Protein AF-A0A522AJR9-F1 (afdb_monomer_lite)

Structure (mmCIF, N/CA/C/O backbone):
data_AF-A0A522AJR9-F1
#
_entry.id   AF-A0A522AJR9-F1
#
loop_
_atom_site.group_PDB
_atom_site.id
_atom_site.type_symbol
_atom_site.label_atom_id
_atom_site.label_alt_id
_atom_site.label_comp_id
_atom_site.label_asym_id
_atom_site.label_entity_id
_atom_site.label_seq_id
_atom_site.pdbx_PDB_ins_code
_atom_site.Cartn_x
_atom_site.Cartn_y
_atom_site.Cartn_z
_atom_site.occupancy
_atom_site.B_iso_or_equiv
_atom_site.auth_seq_id
_atom_site.auth_comp_id
_atom_site.auth_asym_id
_atom_site.auth_atom_id
_atom_site.pdbx_PDB_model_num
ATOM 1 N N . MET A 1 1 ? -4.157 8.529 -20.901 1.00 57.09 1 MET A N 1
ATOM 2 C CA . MET A 1 1 ? -3.452 9.003 -19.689 1.00 57.09 1 MET A CA 1
ATOM 3 C C . MET A 1 1 ? -2.500 7.885 -19.326 1.00 57.09 1 MET A C 1
ATOM 5 O O . MET A 1 1 ? -2.916 6.748 -19.503 1.00 57.09 1 MET A O 1
ATOM 9 N N . ALA A 1 2 ? -1.256 8.167 -18.940 1.00 62.56 2 ALA A N 1
ATOM 10 C CA . ALA A 1 2 ? -0.325 7.096 -18.590 1.00 62.56 2 ALA A CA 1
ATOM 11 C C . ALA A 1 2 ? -0.863 6.246 -17.438 1.00 62.56 2 ALA A C 1
ATOM 13 O O . ALA A 1 2 ? -1.418 6.789 -16.484 1.00 62.56 2 ALA A O 1
ATOM 14 N N . ALA A 1 3 ? -0.666 4.937 -17.543 1.00 79.88 3 ALA A N 1
ATOM 15 C CA . ALA A 1 3 ? -0.941 3.980 -16.477 1.00 79.88 3 ALA A CA 1
ATOM 16 C C . ALA A 1 3 ? 0.141 4.008 -15.389 1.00 79.88 3 ALA A C 1
ATOM 18 O O . ALA A 1 3 ? -0.113 3.762 -14.213 1.00 79.88 3 ALA A O 1
ATOM 19 N N . ALA A 1 4 ? 1.367 4.344 -15.779 1.00 84.56 4 ALA A N 1
ATOM 20 C CA . ALA A 1 4 ? 2.508 4.411 -14.888 1.00 84.56 4 ALA A CA 1
ATOM 21 C C . ALA A 1 4 ? 3.241 5.731 -15.084 1.00 84.56 4 ALA A C 1
ATOM 23 O O . ALA A 1 4 ? 3.618 6.073 -16.207 1.00 84.56 4 ALA A O 1
ATOM 24 N N . LYS A 1 5 ? 3.472 6.472 -13.998 1.00 88.56 5 LYS A N 1
ATOM 25 C CA . LYS A 1 5 ? 4.118 7.781 -14.085 1.00 88.56 5 LYS A CA 1
ATOM 26 C C . LYS A 1 5 ? 5.167 8.002 -13.002 1.00 88.56 5 LYS A C 1
ATOM 28 O O . LYS A 1 5 ? 4.868 7.975 -11.812 1.00 88.56 5 LYS A O 1
ATOM 33 N N . ILE A 1 6 ? 6.393 8.316 -13.412 1.00 84.44 6 ILE A N 1
ATOM 34 C CA . ILE A 1 6 ? 7.480 8.723 -12.517 1.00 84.44 6 ILE A CA 1
ATOM 35 C C . ILE A 1 6 ? 7.775 10.205 -12.739 1.00 84.44 6 ILE A C 1
ATOM 37 O O . ILE A 1 6 ? 8.238 10.606 -13.806 1.00 84.44 6 ILE A O 1
ATOM 41 N N . ASN A 1 7 ? 7.525 11.024 -11.719 1.00 84.56 7 ASN A N 1
ATOM 42 C CA . ASN A 1 7 ? 7.684 12.473 -11.777 1.00 84.56 7 ASN A CA 1
ATOM 43 C C . ASN A 1 7 ? 8.710 12.944 -10.754 1.00 84.56 7 ASN A C 1
ATOM 45 O O . ASN A 1 7 ? 8.404 13.092 -9.570 1.00 84.56 7 ASN A O 1
ATOM 49 N N . GLY A 1 8 ? 9.917 13.254 -11.215 1.00 71.94 8 GLY A N 1
ATOM 50 C CA . GLY A 1 8 ? 10.871 13.989 -10.398 1.00 71.94 8 GLY A CA 1
ATOM 51 C C . GLY A 1 8 ? 10.469 15.459 -10.343 1.00 71.94 8 GLY A C 1
ATOM 52 O O . GLY A 1 8 ? 10.384 16.135 -11.370 1.00 71.94 8 GLY A O 1
ATOM 53 N N . GLY A 1 9 ? 10.241 15.984 -9.137 1.00 63.88 9 GLY A N 1
ATOM 54 C CA . GLY A 1 9 ? 10.166 17.431 -8.936 1.00 63.88 9 GLY A CA 1
ATOM 55 C C . GLY A 1 9 ? 11.493 18.114 -9.303 1.00 63.88 9 GLY A C 1
ATOM 56 O O . GLY A 1 9 ? 12.502 17.452 -9.552 1.00 63.88 9 GLY A O 1
ATOM 57 N N . GLY A 1 10 ? 11.535 19.452 -9.267 1.00 59.09 10 GLY A N 1
ATOM 58 C CA . GLY A 1 10 ? 12.739 20.239 -9.599 1.00 59.09 10 GLY A CA 1
ATOM 59 C C . GLY A 1 10 ? 14.017 19.869 -8.819 1.00 59.09 10 GLY A C 1
ATOM 60 O O . GLY A 1 10 ? 15.107 20.251 -9.233 1.00 59.09 10 GLY A O 1
ATOM 61 N N . GLY A 1 11 ? 13.896 19.094 -7.733 1.00 60.09 11 GLY A N 1
ATOM 62 C CA . GLY A 1 11 ? 15.002 18.569 -6.924 1.00 60.09 11 GLY A CA 1
ATOM 63 C C . GLY A 1 11 ? 15.596 17.215 -7.348 1.00 60.09 11 GLY A C 1
ATOM 64 O O . GLY A 1 11 ? 16.559 16.796 -6.723 1.00 60.09 11 GLY A O 1
ATOM 65 N N . GLY A 1 12 ? 15.078 16.542 -8.386 1.00 69.00 12 GLY A N 1
ATOM 66 C CA . GLY A 1 12 ? 15.652 15.277 -8.881 1.00 69.00 12 GLY A CA 1
ATOM 67 C C . GLY A 1 12 ? 15.118 13.994 -8.234 1.00 69.00 12 GLY A C 1
ATOM 68 O O . GLY A 1 12 ? 15.883 13.078 -7.934 1.00 69.00 12 GLY A O 1
ATOM 69 N N . GLY A 1 13 ? 13.798 13.924 -8.028 1.00 78.44 13 GLY A N 1
ATOM 70 C CA . GLY A 1 13 ? 13.130 12.719 -7.522 1.00 78.44 13 GLY A CA 1
ATOM 71 C C . GLY A 1 13 ? 13.190 11.527 -8.484 1.00 78.44 13 GLY A C 1
ATOM 72 O O . GLY A 1 13 ? 13.652 11.654 -9.613 1.00 78.44 13 GLY A O 1
ATOM 73 N N . GLY A 1 14 ? 12.737 10.347 -8.065 1.00 84.75 14 GLY A N 1
ATOM 74 C CA . GLY A 1 14 ? 12.787 9.175 -8.941 1.00 84.75 14 GLY A CA 1
ATOM 75 C C . GLY A 1 14 ? 12.616 7.838 -8.238 1.00 84.75 14 GLY A C 1
ATOM 76 O O . GLY A 1 14 ? 12.246 7.798 -7.068 1.00 84.75 14 GLY A O 1
ATOM 77 N N . ILE A 1 15 ? 12.929 6.752 -8.941 1.00 86.69 15 ILE A N 1
ATOM 78 C CA . ILE A 1 15 ? 12.944 5.392 -8.399 1.00 86.69 15 ILE A CA 1
ATOM 79 C C . ILE A 1 15 ? 14.260 4.684 -8.668 1.00 86.69 15 ILE A C 1
ATOM 81 O O . ILE A 1 15 ? 14.873 4.845 -9.725 1.00 86.69 15 ILE A O 1
ATOM 85 N N . ARG A 1 16 ? 14.645 3.834 -7.719 1.00 87.00 16 ARG A N 1
ATOM 86 C CA . ARG A 1 16 ? 15.677 2.821 -7.916 1.00 87.00 16 ARG A CA 1
ATOM 87 C C . ARG A 1 16 ? 15.183 1.475 -7.403 1.00 87.00 16 ARG A C 1
ATOM 89 O O . ARG A 1 16 ? 14.941 1.341 -6.205 1.00 87.00 16 ARG A O 1
ATOM 96 N N . ILE A 1 17 ? 15.083 0.486 -8.286 1.00 86.88 17 ILE A N 1
ATOM 97 C CA . ILE A 1 17 ? 14.730 -0.899 -7.955 1.00 86.88 17 ILE A CA 1
ATOM 98 C C . ILE A 1 17 ? 15.996 -1.752 -8.011 1.00 86.88 17 ILE A C 1
ATOM 100 O O . ILE A 1 17 ? 16.715 -1.751 -9.004 1.00 86.88 17 ILE A O 1
ATOM 104 N N . PHE A 1 18 ? 16.282 -2.491 -6.944 1.00 83.94 18 PHE A N 1
ATOM 105 C CA . PHE A 1 18 ? 17.507 -3.287 -6.825 1.00 83.94 18 PHE A CA 1
ATOM 106 C C . PHE A 1 18 ? 17.286 -4.485 -5.897 1.00 83.94 18 PHE A C 1
ATOM 108 O O . PHE A 1 18 ? 16.376 -4.439 -5.072 1.00 83.94 18 PHE A O 1
ATOM 115 N N . PRO A 1 19 ? 18.066 -5.574 -6.006 1.00 82.12 19 PRO A N 1
ATOM 116 C CA . PRO A 1 19 ? 17.936 -6.693 -5.078 1.00 82.12 19 PRO A CA 1
ATOM 117 C C . PRO A 1 19 ? 18.260 -6.262 -3.649 1.00 82.12 19 PRO A C 1
ATOM 119 O O . PRO A 1 19 ? 19.207 -5.510 -3.408 1.00 82.12 19 PRO A O 1
ATOM 122 N N . ALA A 1 20 ? 17.501 -6.778 -2.687 1.00 79.38 20 ALA A N 1
ATOM 123 C CA . ALA A 1 20 ? 17.866 -6.689 -1.284 1.00 79.38 20 ALA A CA 1
ATOM 124 C C . ALA A 1 20 ? 19.216 -7.378 -1.019 1.00 79.38 20 ALA A C 1
ATOM 126 O O . ALA A 1 20 ? 19.644 -8.272 -1.754 1.00 79.38 20 ALA A O 1
ATOM 127 N N . ALA A 1 21 ? 19.889 -6.987 0.065 1.00 79.00 21 ALA A N 1
ATOM 128 C CA . ALA A 1 21 ? 21.144 -7.616 0.461 1.00 79.00 21 ALA A CA 1
ATOM 129 C C . ALA A 1 21 ? 20.963 -9.137 0.629 1.00 79.00 21 ALA A C 1
ATOM 131 O O . ALA A 1 21 ? 20.089 -9.588 1.364 1.00 79.00 21 ALA A O 1
ATOM 132 N N . GLY A 1 22 ? 21.796 -9.921 -0.059 1.00 79.38 22 GLY A N 1
ATOM 133 C CA . GLY A 1 22 ? 21.731 -11.386 -0.037 1.00 79.38 22 GLY A CA 1
ATOM 134 C C . GLY A 1 22 ? 20.723 -12.013 -1.010 1.00 79.38 22 GLY A C 1
ATOM 135 O O . GLY A 1 22 ? 20.720 -13.234 -1.150 1.00 79.38 22 GLY A O 1
ATOM 136 N N . VAL A 1 23 ? 19.919 -11.219 -1.725 1.00 78.44 23 VAL A N 1
ATOM 137 C CA . VAL A 1 23 ? 19.030 -11.719 -2.782 1.00 78.44 23 VAL A CA 1
ATOM 138 C C . VAL A 1 23 ? 19.809 -11.829 -4.090 1.00 78.44 23 VAL A C 1
ATOM 140 O O . VAL A 1 23 ? 20.296 -10.839 -4.628 1.00 78.44 23 VAL A O 1
ATOM 143 N N . THR A 1 24 ? 19.932 -13.053 -4.605 1.00 78.75 24 THR A N 1
ATOM 144 C CA . THR A 1 24 ? 20.604 -13.356 -5.883 1.00 78.75 24 THR A CA 1
ATOM 145 C C . THR A 1 24 ? 19.637 -13.779 -6.986 1.00 78.75 24 THR A C 1
ATOM 147 O O . THR A 1 24 ? 20.027 -13.860 -8.149 1.00 78.75 24 THR A O 1
ATOM 150 N N . ALA A 1 25 ? 18.381 -14.065 -6.632 1.00 71.69 25 ALA A N 1
ATOM 151 C CA . ALA A 1 25 ? 17.353 -14.433 -7.592 1.00 71.69 25 ALA A CA 1
ATOM 152 C C . ALA A 1 25 ? 17.002 -13.228 -8.481 1.00 71.69 25 ALA A C 1
ATOM 154 O O . ALA A 1 25 ? 16.881 -12.125 -7.952 1.00 71.69 25 ALA A O 1
ATOM 155 N N . PRO A 1 26 ? 16.803 -13.417 -9.798 1.00 68.44 26 PRO A N 1
ATOM 156 C CA . PRO A 1 26 ? 16.356 -12.343 -10.674 1.00 68.44 26 PRO A CA 1
ATOM 157 C C . PRO A 1 26 ? 14.983 -11.822 -10.231 1.00 68.44 26 PRO A C 1
ATOM 159 O O . PRO A 1 26 ? 14.080 -12.593 -9.908 1.00 68.44 26 PRO A O 1
ATOM 162 N N . GLY A 1 27 ? 14.823 -10.503 -10.234 1.00 74.12 27 GLY A N 1
ATOM 163 C CA . GLY A 1 27 ? 13.612 -9.824 -9.793 1.00 74.12 27 GLY A CA 1
ATOM 164 C C . GLY A 1 27 ? 13.745 -8.311 -9.921 1.00 74.12 27 GLY A C 1
ATOM 165 O O . GLY A 1 27 ? 14.735 -7.811 -10.457 1.00 74.12 27 GLY A O 1
ATOM 166 N N . GLY A 1 28 ? 12.732 -7.597 -9.433 1.00 78.12 28 GLY A N 1
ATOM 167 C CA . GLY A 1 28 ? 12.634 -6.149 -9.584 1.00 78.12 28 GLY A CA 1
ATOM 168 C C . GLY A 1 28 ? 12.279 -5.769 -11.019 1.00 78.12 28 GLY A C 1
ATOM 169 O O . GLY A 1 28 ? 13.136 -5.701 -11.891 1.00 78.12 28 GLY A O 1
ATOM 170 N N . TYR A 1 29 ? 11.000 -5.533 -11.277 1.00 85.94 29 TYR A N 1
ATOM 171 C CA . TYR A 1 29 ? 10.528 -5.096 -12.585 1.00 85.94 29 TYR A CA 1
ATOM 172 C C . TYR A 1 29 ? 9.313 -4.194 -12.431 1.00 85.94 29 TYR A C 1
ATOM 174 O O . TYR A 1 29 ? 8.646 -4.200 -11.395 1.00 85.94 29 TYR A O 1
ATOM 182 N N . VAL A 1 30 ? 9.028 -3.449 -13.489 1.00 88.81 30 VAL A N 1
ATOM 183 C CA . VAL A 1 30 ? 7.764 -2.744 -13.674 1.00 88.81 30 VAL A CA 1
ATOM 184 C C . VAL A 1 30 ? 7.021 -3.443 -14.808 1.00 88.81 30 VAL A C 1
ATOM 186 O O . VAL A 1 30 ? 7.606 -3.686 -15.859 1.00 88.81 30 VAL A O 1
ATOM 189 N N . GLN A 1 31 ? 5.759 -3.797 -14.585 1.00 87.62 31 GLN A N 1
ATOM 190 C CA . GLN A 1 31 ? 4.845 -4.302 -15.610 1.00 87.62 31 GLN A CA 1
ATOM 191 C C . GLN A 1 31 ? 3.733 -3.271 -15.784 1.00 87.62 31 GLN A C 1
ATOM 193 O O . GLN A 1 31 ? 3.167 -2.871 -14.775 1.00 87.62 31 GLN A O 1
ATOM 198 N N . VAL A 1 32 ? 3.401 -2.875 -17.012 1.00 87.12 32 VAL A N 1
ATOM 199 C CA . VAL A 1 32 ? 2.356 -1.888 -17.327 1.00 87.12 32 VAL A CA 1
ATOM 200 C C . VAL A 1 32 ? 1.454 -2.432 -18.430 1.00 87.12 32 VAL A C 1
ATOM 202 O O . VAL A 1 32 ? 1.923 -2.739 -19.521 1.00 87.12 32 VAL A O 1
ATOM 205 N N . ASN A 1 33 ? 0.155 -2.524 -18.179 1.00 86.44 33 ASN A N 1
ATOM 206 C CA . ASN A 1 33 ? -0.826 -3.114 -19.087 1.00 86.44 33 ASN A CA 1
ATOM 207 C C . ASN A 1 33 ? -1.691 -2.050 -19.786 1.00 86.44 33 ASN A C 1
ATOM 209 O O . ASN A 1 33 ? -2.913 -2.173 -19.845 1.00 86.44 33 ASN A O 1
ATOM 213 N N . SER A 1 34 ? -1.060 -1.027 -20.357 1.00 83.50 34 SER A N 1
ATOM 214 C CA . SER A 1 34 ? -1.759 0.077 -21.019 1.00 83.50 34 SER A CA 1
ATOM 215 C C . SER A 1 34 ? -1.287 0.249 -22.449 1.00 83.50 34 SER A C 1
ATOM 217 O O . SER A 1 34 ? -0.097 0.423 -22.667 1.00 83.50 34 SER A O 1
ATOM 219 N N . ASP A 1 35 ? -2.230 0.307 -23.387 1.00 81.56 35 ASP A N 1
ATOM 220 C CA . ASP A 1 35 ? -2.025 0.523 -24.825 1.00 81.56 35 ASP A CA 1
ATOM 221 C C . ASP A 1 35 ? -1.791 2.000 -25.201 1.00 81.56 35 ASP A C 1
ATOM 223 O O . ASP A 1 35 ? -1.947 2.400 -26.355 1.00 81.56 35 ASP A O 1
ATOM 227 N N . CYS A 1 36 ? -1.433 2.842 -24.227 1.00 81.06 36 CYS A N 1
ATOM 228 C CA . CYS A 1 36 ? -1.124 4.247 -24.464 1.00 81.06 36 CYS A CA 1
ATOM 229 C C . CYS A 1 36 ? 0.236 4.432 -25.174 1.00 81.06 36 CYS A C 1
ATOM 231 O O . CYS A 1 36 ? 1.225 3.755 -24.880 1.00 81.06 36 CYS A O 1
ATOM 233 N N . GLY A 1 37 ? 0.305 5.418 -26.077 1.00 69.81 37 GLY A N 1
ATOM 234 C CA . GLY A 1 37 ? 1.495 5.743 -26.884 1.00 69.81 37 GLY A CA 1
ATOM 235 C C . GLY A 1 37 ? 1.265 5.521 -28.384 1.00 69.81 37 GLY A C 1
ATOM 236 O O . GLY A 1 37 ? 0.314 4.852 -28.776 1.00 69.81 37 GLY A O 1
ATOM 237 N N . ALA A 1 38 ? 2.061 6.148 -29.254 1.00 58.56 38 ALA A N 1
ATOM 238 C CA . ALA A 1 38 ? 1.860 6.046 -30.701 1.00 58.56 38 ALA A CA 1
ATOM 239 C C . ALA A 1 38 ? 2.438 4.739 -31.284 1.00 58.56 38 ALA A C 1
ATOM 241 O O . ALA A 1 38 ? 3.608 4.422 -31.118 1.00 58.56 38 ALA A O 1
ATOM 242 N N . VAL A 1 39 ? 1.582 4.031 -32.020 1.00 53.97 39 VAL A N 1
ATOM 243 C CA . VAL A 1 39 ? 1.813 2.838 -32.858 1.00 53.97 39 VAL A CA 1
ATOM 244 C C . VAL A 1 39 ? 2.724 3.215 -34.058 1.00 53.97 39 VAL A C 1
ATOM 246 O O . VAL A 1 39 ? 2.551 4.317 -34.586 1.00 53.97 39 VAL A O 1
ATOM 249 N N . PRO A 1 40 ? 3.645 2.352 -34.552 1.00 55.47 40 PRO A N 1
ATOM 250 C CA . PRO A 1 40 ? 3.691 0.905 -34.378 1.00 55.47 40 PRO A CA 1
ATOM 251 C C . PRO A 1 40 ? 4.632 0.418 -33.279 1.00 55.47 40 PRO A C 1
ATOM 253 O O . PRO A 1 40 ? 5.844 0.583 -33.376 1.00 55.47 40 PRO A O 1
ATOM 256 N N . TYR A 1 41 ? 4.044 -0.316 -32.326 1.00 61.81 41 TYR A N 1
ATOM 257 C CA . TYR A 1 41 ? 4.705 -1.208 -31.367 1.00 61.81 41 TYR A CA 1
ATOM 258 C C . TYR A 1 41 ? 5.358 -2.387 -32.098 1.00 61.81 41 TYR A C 1
ATOM 260 O O . TYR A 1 41 ? 4.890 -3.520 -32.019 1.00 61.81 41 TYR A O 1
ATOM 268 N N . GLY A 1 42 ? 6.357 -2.117 -32.934 1.00 54.34 42 GLY A N 1
ATOM 269 C CA . GLY A 1 42 ? 6.946 -3.108 -33.835 1.00 54.34 42 GLY A CA 1
ATOM 270 C C . GLY A 1 42 ? 8.206 -3.778 -33.298 1.00 54.34 42 GLY A C 1
ATOM 271 O O . GLY A 1 42 ? 8.569 -4.844 -33.794 1.00 54.34 42 GLY A O 1
ATOM 272 N N . ALA A 1 43 ? 8.872 -3.177 -32.315 1.00 65.12 43 ALA A N 1
ATOM 273 C CA . ALA A 1 43 ? 10.128 -3.683 -31.790 1.00 65.12 43 ALA A CA 1
ATOM 274 C C . ALA A 1 43 ? 10.329 -3.242 -30.344 1.00 65.12 43 ALA A C 1
ATOM 276 O O . ALA A 1 43 ? 9.912 -2.157 -29.961 1.00 65.12 43 ALA A O 1
ATOM 277 N N . ASN A 1 44 ? 11.020 -4.081 -29.582 1.00 73.88 44 ASN A N 1
ATOM 278 C CA . ASN A 1 44 ? 11.547 -3.703 -28.283 1.00 73.88 44 ASN A CA 1
ATOM 279 C C . ASN A 1 44 ? 12.701 -2.722 -28.494 1.00 73.88 44 ASN A C 1
ATOM 281 O O . ASN A 1 44 ? 13.713 -3.077 -29.107 1.00 73.88 44 ASN A O 1
ATOM 285 N N . ASP A 1 45 ? 12.544 -1.501 -28.001 1.00 79.56 45 ASP A N 1
ATOM 286 C CA . ASP A 1 45 ? 13.546 -0.446 -28.054 1.00 79.56 45 ASP A CA 1
ATOM 287 C C . ASP A 1 45 ? 13.720 0.237 -26.686 1.00 79.56 45 ASP A C 1
ATOM 289 O O . ASP A 1 45 ? 13.182 -0.187 -25.663 1.00 79.56 45 ASP A O 1
ATOM 293 N N . ALA A 1 46 ? 14.602 1.234 -26.635 1.00 85.31 46 ALA A N 1
ATOM 294 C CA . ALA A 1 46 ? 14.763 2.057 -25.445 1.00 85.31 46 ALA A CA 1
ATOM 295 C C . ALA A 1 46 ? 13.654 3.112 -25.394 1.00 85.31 46 ALA A C 1
ATOM 297 O O . ALA A 1 46 ? 13.253 3.625 -26.434 1.00 85.31 46 ALA A O 1
ATOM 298 N N . CYS A 1 47 ? 13.258 3.518 -24.184 1.00 87.62 47 CYS A N 1
ATOM 299 C CA . CYS A 1 47 ? 12.227 4.536 -23.988 1.00 87.62 47 CYS A CA 1
ATOM 300 C C . CYS A 1 47 ? 12.456 5.778 -24.857 1.00 87.62 47 CYS A C 1
ATOM 302 O O . CYS A 1 47 ? 13.538 6.376 -24.836 1.00 87.62 47 CYS A O 1
ATOM 304 N N . ALA A 1 48 ? 11.420 6.197 -25.577 1.00 89.38 48 ALA A N 1
ATOM 305 C CA . ALA A 1 48 ? 11.490 7.296 -26.526 1.00 89.38 48 ALA A CA 1
ATOM 306 C C . ALA A 1 48 ? 11.310 8.661 -25.848 1.00 89.38 48 ALA A C 1
ATOM 308 O O . ALA A 1 48 ? 10.604 8.812 -24.848 1.00 89.38 48 ALA A O 1
ATOM 309 N N . LYS A 1 49 ? 11.917 9.707 -26.418 1.00 89.25 49 LYS A N 1
ATOM 310 C CA . LYS A 1 49 ? 11.686 11.078 -25.954 1.00 89.25 49 LYS A CA 1
ATOM 311 C C . LYS A 1 49 ? 10.355 11.603 -26.497 1.00 89.25 49 LYS A C 1
ATOM 313 O O . LYS A 1 49 ? 10.328 12.254 -27.538 1.00 89.25 49 LYS A O 1
ATOM 318 N N . ASP A 1 50 ? 9.267 11.327 -25.788 1.00 84.62 50 ASP A N 1
ATOM 319 C CA . ASP A 1 50 ? 7.904 11.704 -26.166 1.00 84.62 50 ASP A CA 1
ATOM 320 C C . ASP A 1 50 ? 7.119 12.177 -24.926 1.00 84.62 50 ASP A C 1
ATOM 322 O O . ASP A 1 50 ? 7.296 11.635 -23.828 1.00 84.62 50 ASP A O 1
ATOM 326 N N . PRO A 1 51 ? 6.264 13.207 -25.047 1.00 75.94 51 PRO A N 1
ATOM 327 C CA . PRO A 1 51 ? 5.416 13.652 -23.947 1.00 75.94 51 PRO A CA 1
ATOM 328 C C . PRO A 1 51 ? 4.355 12.642 -23.474 1.00 75.94 51 PRO A C 1
ATOM 330 O O . PRO A 1 51 ? 3.728 12.933 -22.456 1.00 75.94 51 PRO A O 1
ATOM 333 N N . LYS A 1 52 ? 4.082 11.538 -24.190 1.00 83.75 52 LYS A N 1
ATOM 334 C CA . LYS A 1 52 ? 2.965 10.629 -23.879 1.00 83.75 52 LYS A CA 1
ATOM 335 C C . LYS A 1 52 ? 3.292 9.153 -24.083 1.00 83.75 52 LYS A C 1
ATOM 337 O O . LYS A 1 52 ? 3.593 8.734 -25.195 1.00 83.75 52 LYS A O 1
ATOM 342 N N . GLY A 1 53 ? 3.086 8.356 -23.040 1.00 87.50 53 GLY A N 1
ATOM 343 C CA . GLY A 1 53 ? 3.322 6.913 -23.057 1.00 87.50 53 GLY A CA 1
ATOM 344 C C . GLY A 1 53 ? 2.427 6.157 -22.082 1.00 87.50 53 GLY A C 1
ATOM 345 O O . GLY A 1 53 ? 1.672 6.748 -21.313 1.00 87.50 53 GLY A O 1
ATOM 346 N N . ALA A 1 54 ? 2.502 4.832 -22.120 1.00 89.31 54 ALA A N 1
ATOM 347 C CA . ALA A 1 54 ? 1.933 3.965 -21.095 1.00 89.31 54 ALA A CA 1
ATOM 348 C C . ALA A 1 54 ? 2.749 4.044 -19.796 1.00 89.31 54 ALA A C 1
ATOM 350 O O . ALA A 1 54 ? 2.173 4.144 -18.710 1.00 89.31 54 ALA A O 1
ATOM 351 N N . PHE A 1 55 ? 4.079 4.071 -19.929 1.00 91.62 55 PHE A N 1
ATOM 352 C CA . PHE A 1 55 ? 5.026 4.386 -18.863 1.00 91.62 55 PHE A CA 1
ATOM 353 C C . PHE A 1 55 ? 5.689 5.734 -19.157 1.00 91.62 55 PHE A C 1
ATOM 355 O O . PHE A 1 55 ? 6.439 5.857 -20.121 1.00 91.62 55 PHE A O 1
ATOM 362 N N . GLU A 1 56 ? 5.417 6.746 -18.335 1.00 91.88 56 GLU A N 1
ATOM 363 C CA . GLU A 1 56 ? 5.929 8.108 -18.512 1.00 91.88 56 GLU A CA 1
ATOM 364 C C . GLU A 1 56 ? 6.956 8.471 -17.436 1.00 91.88 56 GLU A C 1
ATOM 366 O O . GLU A 1 56 ? 6.673 8.432 -16.237 1.00 91.88 56 GLU A O 1
ATOM 371 N N . VAL A 1 57 ? 8.128 8.938 -17.866 1.00 91.06 57 VAL A N 1
ATOM 372 C CA . VAL A 1 57 ? 9.134 9.561 -16.997 1.00 91.06 57 VAL A CA 1
ATOM 373 C C . VAL A 1 57 ? 9.193 11.059 -17.280 1.00 91.06 57 VAL A C 1
ATOM 375 O O . VAL A 1 57 ? 9.537 11.502 -18.377 1.00 91.06 57 VAL A O 1
ATOM 378 N N . SER A 1 58 ? 8.881 11.886 -16.286 1.00 88.81 58 SER A N 1
ATOM 379 C CA . SER A 1 58 ? 8.924 13.343 -16.436 1.00 88.81 58 SER A CA 1
ATOM 380 C C . SER A 1 58 ? 9.736 14.024 -15.339 1.00 88.81 58 SER A C 1
ATOM 382 O O . SER A 1 58 ? 9.911 13.479 -14.249 1.00 88.81 58 SER A O 1
ATOM 384 N N . GLY A 1 59 ? 10.263 15.212 -15.651 1.00 84.12 59 GLY A N 1
ATOM 385 C CA . GLY A 1 59 ? 11.141 16.000 -14.779 1.00 84.12 59 GLY A CA 1
ATOM 386 C C . GLY A 1 59 ? 12.596 16.039 -15.259 1.00 84.12 59 GLY A C 1
ATOM 387 O O . GLY A 1 59 ? 13.131 15.069 -15.792 1.00 84.12 59 GLY A O 1
ATOM 388 N N . SER A 1 60 ? 13.252 17.191 -15.092 1.00 79.44 60 SER A N 1
ATOM 389 C CA . SER A 1 60 ? 14.584 17.450 -15.666 1.00 79.44 60 SER A CA 1
ATOM 390 C C . SER A 1 60 ? 15.706 16.608 -15.052 1.00 79.44 60 SER A C 1
ATOM 392 O O . SER A 1 60 ? 16.706 16.371 -15.721 1.00 79.44 60 SER A O 1
ATOM 394 N N . ASN A 1 61 ? 15.528 16.153 -13.807 1.00 79.06 61 ASN A N 1
ATOM 395 C CA . ASN A 1 61 ? 16.531 15.433 -13.014 1.00 79.06 61 ASN A CA 1
ATOM 396 C C . ASN A 1 61 ? 15.997 14.093 -12.482 1.00 79.06 61 ASN A C 1
ATOM 398 O O . ASN A 1 61 ? 16.460 13.602 -11.454 1.00 79.06 61 ASN A O 1
ATOM 402 N N . THR A 1 62 ? 14.991 13.525 -13.144 1.00 86.62 62 THR A N 1
ATOM 403 C CA . THR A 1 62 ? 14.335 12.314 -12.658 1.00 86.62 62 THR A CA 1
ATOM 404 C C . THR A 1 62 ? 15.244 11.106 -12.815 1.00 86.62 62 THR A C 1
ATOM 406 O O . THR A 1 62 ? 15.711 10.826 -13.917 1.00 86.62 62 THR A O 1
ATOM 409 N N . THR A 1 63 ? 15.495 10.386 -11.723 1.00 87.31 63 THR A N 1
ATOM 410 C CA . THR A 1 63 ? 16.268 9.137 -11.772 1.00 87.31 63 THR A CA 1
ATOM 411 C C . THR A 1 63 ? 15.317 7.958 -11.910 1.00 87.31 63 THR A C 1
ATOM 413 O O . THR A 1 63 ? 14.441 7.767 -11.075 1.00 87.31 63 THR A O 1
ATOM 416 N N . VAL A 1 64 ? 15.495 7.144 -12.942 1.00 89.75 64 VAL A N 1
ATOM 417 C CA . VAL A 1 64 ? 14.834 5.842 -13.057 1.00 89.75 64 VAL A CA 1
ATOM 418 C C . VAL A 1 64 ? 15.929 4.824 -13.286 1.00 89.75 64 VAL A C 1
ATOM 420 O O . VAL A 1 64 ? 16.678 4.939 -14.250 1.00 89.75 64 VAL A O 1
ATOM 423 N N . ASP A 1 65 ? 16.045 3.889 -12.357 1.00 90.44 65 ASP A N 1
ATOM 424 C CA . ASP A 1 65 ? 17.045 2.829 -12.354 1.00 90.44 65 ASP A CA 1
ATOM 425 C C . ASP A 1 65 ? 16.330 1.526 -11.997 1.00 90.44 65 ASP A C 1
ATOM 427 O O . ASP A 1 65 ? 16.027 1.280 -10.826 1.00 90.44 65 ASP A O 1
ATOM 431 N N . ILE A 1 66 ? 15.932 0.760 -13.015 1.00 89.94 66 ILE A N 1
ATOM 432 C CA . ILE A 1 66 ? 15.131 -0.458 -12.841 1.00 89.94 66 ILE A CA 1
ATOM 433 C C . ILE A 1 66 ? 15.707 -1.629 -13.655 1.00 89.94 66 ILE A C 1
ATOM 435 O O . ILE A 1 66 ? 16.158 -1.427 -14.787 1.00 89.94 66 ILE A O 1
ATOM 439 N N . PRO A 1 67 ? 15.677 -2.874 -13.137 1.00 89.31 67 PRO A N 1
ATOM 440 C CA . PRO A 1 67 ? 16.257 -4.014 -13.848 1.00 89.31 67 PRO A CA 1
ATOM 441 C C . PRO A 1 67 ? 15.512 -4.363 -15.141 1.00 89.31 67 PRO A C 1
ATOM 443 O O . PRO A 1 67 ? 16.148 -4.674 -16.146 1.00 89.31 67 PRO A O 1
ATOM 446 N N . ALA A 1 68 ? 14.178 -4.297 -15.132 1.00 90.25 68 ALA A N 1
ATOM 447 C CA . ALA A 1 68 ? 13.356 -4.566 -16.307 1.00 90.25 68 ALA A CA 1
ATOM 448 C C . ALA A 1 68 ? 12.042 -3.768 -16.307 1.00 90.25 68 ALA A C 1
ATOM 450 O O . ALA A 1 68 ? 11.437 -3.541 -15.256 1.00 90.25 68 ALA A O 1
ATOM 451 N N . LEU A 1 69 ? 11.593 -3.398 -17.502 1.00 91.31 69 LEU A N 1
ATOM 452 C CA . LEU A 1 69 ? 10.302 -2.798 -17.807 1.00 91.31 69 LEU A CA 1
ATOM 453 C C . LEU A 1 69 ? 9.595 -3.657 -18.856 1.00 91.31 69 LEU A C 1
ATOM 455 O O . LEU A 1 69 ? 10.132 -3.895 -19.934 1.00 91.31 69 LEU A O 1
ATOM 459 N N . TYR A 1 70 ? 8.382 -4.079 -18.538 1.00 91.00 70 TYR A N 1
ATOM 460 C CA . TYR A 1 70 ? 7.477 -4.794 -19.424 1.00 91.00 70 TYR A CA 1
ATOM 461 C C . TYR A 1 70 ? 6.239 -3.916 -19.598 1.00 91.00 70 TYR A C 1
ATOM 463 O O . TYR A 1 70 ? 5.517 -3.667 -18.637 1.00 91.00 70 TYR A O 1
ATOM 471 N N . VAL A 1 71 ? 6.005 -3.383 -20.786 1.00 89.44 71 VAL A N 1
ATOM 472 C CA . VAL A 1 71 ? 4.929 -2.428 -21.050 1.00 89.44 71 VAL A CA 1
ATOM 473 C C . VAL A 1 71 ? 4.160 -2.870 -22.289 1.00 89.44 71 VAL A C 1
ATOM 475 O O . VAL A 1 71 ? 4.743 -3.179 -23.314 1.00 89.44 71 VAL A O 1
ATOM 478 N N . GLN A 1 72 ? 2.838 -2.937 -22.195 1.00 87.44 72 GLN A N 1
ATOM 479 C CA . GLN A 1 72 ? 1.931 -3.239 -23.306 1.00 87.44 72 GLN A CA 1
ATOM 480 C C . GLN A 1 72 ? 1.601 -1.942 -24.066 1.00 87.44 72 GLN A C 1
ATOM 482 O O . GLN A 1 72 ? 0.438 -1.632 -24.273 1.00 87.44 72 GLN A O 1
ATOM 487 N N . GLY A 1 73 ? 2.607 -1.148 -24.429 1.00 87.75 73 GLY A N 1
ATOM 488 C CA . GLY A 1 73 ? 2.455 0.239 -24.872 1.00 87.75 73 GLY A CA 1
ATOM 489 C C . GLY A 1 73 ? 3.810 0.939 -24.964 1.00 87.75 73 GLY A C 1
ATOM 490 O O . GLY A 1 73 ? 4.839 0.277 -24.943 1.00 87.75 73 GLY A O 1
ATOM 491 N N . ALA A 1 74 ? 3.836 2.274 -25.034 1.00 88.88 74 ALA A N 1
ATOM 492 C CA . ALA A 1 74 ? 5.104 2.999 -25.182 1.00 88.88 74 ALA A CA 1
ATOM 493 C C . ALA A 1 74 ? 5.712 3.363 -23.820 1.00 88.88 74 ALA A C 1
ATOM 495 O O . ALA A 1 74 ? 5.012 3.866 -22.933 1.00 88.88 74 ALA A O 1
ATOM 496 N N . CYS A 1 75 ? 7.022 3.196 -23.678 1.00 91.50 75 CYS A N 1
ATOM 497 C CA . CYS A 1 75 ? 7.829 3.827 -22.648 1.00 91.50 75 CYS A CA 1
ATOM 498 C C . CYS A 1 75 ? 8.338 5.180 -23.145 1.00 91.50 75 CYS A C 1
ATOM 500 O O . CYS A 1 75 ? 9.031 5.266 -24.160 1.00 91.50 75 CYS A O 1
ATOM 502 N N . THR A 1 76 ? 8.055 6.256 -22.410 1.00 92.12 76 THR A N 1
ATOM 503 C CA . THR A 1 76 ? 8.463 7.598 -22.826 1.00 92.12 76 THR A CA 1
ATOM 504 C C . THR A 1 76 ? 9.087 8.424 -21.715 1.00 92.12 76 THR A C 1
ATOM 506 O O . THR A 1 76 ? 8.861 8.204 -20.522 1.00 92.12 76 THR A O 1
ATOM 509 N N . TYR A 1 77 ? 9.902 9.403 -22.108 1.00 92.19 77 TYR A N 1
ATOM 510 C CA . TYR A 1 77 ? 10.472 10.379 -21.191 1.00 92.19 77 TYR A CA 1
ATOM 511 C C . TYR A 1 77 ? 10.496 11.801 -21.766 1.00 92.19 77 TYR A C 1
ATOM 513 O O . TYR A 1 77 ? 10.631 12.014 -22.967 1.00 92.19 77 TYR A O 1
ATOM 521 N N . SER A 1 78 ? 10.406 12.804 -20.890 1.00 89.00 78 SER A N 1
ATOM 522 C CA . SER A 1 78 ? 10.414 14.233 -21.271 1.00 89.00 78 SER A CA 1
ATOM 523 C C . SER A 1 78 ? 11.591 15.036 -20.695 1.00 89.00 78 SER A C 1
ATOM 525 O O . SER A 1 78 ? 11.771 16.204 -21.044 1.00 89.00 78 SER A O 1
ATOM 527 N N . GLY A 1 79 ? 12.416 14.419 -19.842 1.00 82.38 79 GLY A N 1
ATOM 528 C CA . GLY A 1 79 ? 13.598 15.031 -19.228 1.00 82.38 79 GLY A CA 1
ATOM 529 C C . GLY A 1 79 ? 14.837 15.091 -20.133 1.00 82.38 79 GLY A C 1
ATOM 530 O O . GLY A 1 79 ? 14.828 14.686 -21.299 1.00 82.38 79 GLY A O 1
ATOM 531 N N . ASN A 1 80 ? 15.936 15.606 -19.574 1.00 82.00 80 ASN A N 1
ATOM 532 C CA . ASN A 1 80 ? 17.241 15.622 -20.249 1.00 82.00 80 ASN A CA 1
ATOM 533 C C . ASN A 1 80 ? 17.975 14.284 -20.133 1.00 82.00 80 ASN A C 1
ATOM 535 O O . ASN A 1 80 ? 18.767 13.950 -21.011 1.00 82.00 80 ASN A O 1
ATOM 539 N N . ASN A 1 81 ? 17.689 13.526 -19.075 1.00 82.31 81 ASN A N 1
ATOM 540 C CA . ASN A 1 81 ? 18.313 12.240 -18.812 1.00 82.31 81 ASN A CA 1
ATOM 541 C C . ASN A 1 81 ? 17.335 11.121 -19.194 1.00 82.31 81 ASN A C 1
ATOM 543 O O . ASN A 1 81 ? 16.228 11.095 -18.646 1.00 82.31 81 ASN A O 1
ATOM 547 N N . PRO A 1 82 ? 17.700 10.225 -20.127 1.00 87.50 82 PRO A N 1
ATOM 548 C CA . PRO A 1 82 ? 16.916 9.023 -20.371 1.00 87.50 82 PRO A CA 1
ATOM 549 C C . PRO A 1 82 ? 16.936 8.115 -19.126 1.00 87.50 82 PRO A C 1
ATOM 551 O O . PRO A 1 82 ? 17.911 8.142 -18.368 1.00 87.50 82 PRO A O 1
ATOM 554 N N . PRO A 1 83 ? 15.880 7.317 -18.896 1.00 91.31 83 PRO A N 1
ATOM 555 C CA . PRO A 1 83 ? 15.851 6.356 -17.800 1.00 91.31 83 PRO A CA 1
ATOM 556 C C . PRO A 1 83 ? 16.892 5.242 -18.011 1.00 91.31 83 PRO A C 1
ATOM 558 O O . PRO A 1 83 ? 17.113 4.789 -19.134 1.00 91.31 83 PRO A O 1
ATOM 561 N N . THR A 1 84 ? 17.506 4.766 -16.928 1.00 93.00 84 THR A N 1
ATOM 562 C CA . THR A 1 84 ? 18.388 3.593 -16.934 1.00 93.00 84 THR A CA 1
ATOM 563 C C . THR A 1 84 ? 17.543 2.348 -16.700 1.00 93.00 84 THR A C 1
ATOM 565 O O . THR A 1 84 ? 17.106 2.073 -15.583 1.00 93.00 84 THR A O 1
ATOM 568 N N . ILE A 1 85 ? 17.289 1.593 -17.765 1.00 91.31 85 ILE A N 1
ATOM 569 C CA . ILE A 1 85 ? 16.469 0.381 -17.715 1.00 91.31 85 ILE A CA 1
ATOM 570 C C . ILE A 1 85 ? 17.273 -0.778 -18.293 1.00 91.31 85 ILE A C 1
ATOM 572 O O . ILE A 1 85 ? 17.774 -0.679 -19.411 1.00 91.31 85 ILE A O 1
ATOM 576 N N . GLY A 1 86 ? 17.413 -1.867 -17.533 1.00 89.50 86 GLY A N 1
ATOM 577 C CA . GLY A 1 86 ? 18.208 -3.020 -17.970 1.00 89.50 86 GLY A CA 1
ATOM 578 C C . GLY A 1 86 ? 17.607 -3.740 -19.181 1.00 89.50 86 GLY A C 1
ATOM 579 O O . GLY A 1 86 ? 18.319 -4.076 -20.125 1.00 89.50 86 GLY A O 1
ATOM 580 N N . THR A 1 87 ? 16.295 -3.972 -19.182 1.00 91.12 87 THR A N 1
ATOM 581 C CA . THR A 1 87 ? 15.551 -4.542 -20.318 1.00 91.12 87 THR A CA 1
ATOM 582 C C . THR A 1 87 ? 14.219 -3.827 -20.479 1.00 91.12 87 THR A C 1
ATOM 584 O O . THR A 1 87 ? 13.515 -3.648 -19.490 1.00 91.12 87 THR A O 1
ATOM 587 N N . VAL A 1 88 ? 13.872 -3.450 -21.708 1.00 91.38 88 VAL A N 1
ATOM 588 C CA . VAL A 1 88 ? 12.564 -2.889 -22.067 1.00 91.38 88 VAL A CA 1
ATOM 589 C C . VAL A 1 88 ? 11.881 -3.846 -23.043 1.00 91.38 88 VAL A C 1
ATOM 591 O O . VAL A 1 88 ? 12.489 -4.271 -24.025 1.00 91.38 88 VAL A O 1
ATOM 594 N N . ASP A 1 89 ? 10.640 -4.210 -22.743 1.00 90.75 89 ASP A N 1
ATOM 595 C CA . ASP A 1 89 ? 9.761 -5.013 -23.591 1.00 90.75 89 ASP A CA 1
ATOM 596 C C . ASP A 1 89 ? 8.446 -4.254 -23.798 1.00 90.75 89 ASP A C 1
ATOM 598 O O . ASP A 1 89 ? 7.584 -4.275 -22.921 1.00 90.75 89 ASP A O 1
ATOM 602 N N . GLU A 1 90 ? 8.316 -3.548 -24.927 1.00 88.44 90 GLU A N 1
ATOM 603 C CA . GLU A 1 90 ? 7.138 -2.726 -25.274 1.00 88.44 90 GLU A CA 1
ATOM 604 C C . GLU A 1 90 ? 5.996 -3.531 -25.920 1.00 88.44 90 GLU A C 1
ATOM 606 O O . GLU A 1 90 ? 4.942 -3.005 -26.286 1.00 88.44 90 GLU A O 1
ATOM 611 N N . GLN A 1 91 ? 6.207 -4.839 -26.057 1.00 86.50 91 GLN A N 1
ATOM 612 C CA . GLN A 1 91 ? 5.232 -5.804 -26.553 1.00 86.50 91 GLN A CA 1
ATOM 613 C C . GLN A 1 91 ? 4.847 -6.812 -25.468 1.00 86.50 91 GLN A C 1
ATOM 615 O O . GLN A 1 91 ? 4.339 -7.898 -25.769 1.00 86.50 91 GLN A O 1
ATOM 620 N N . ALA A 1 92 ? 5.089 -6.466 -24.201 1.00 86.56 92 ALA A N 1
ATOM 621 C CA . ALA A 1 92 ? 4.775 -7.334 -23.085 1.00 86.56 92 ALA A CA 1
ATOM 622 C C . ALA A 1 92 ? 3.280 -7.659 -23.075 1.00 86.56 92 ALA A C 1
ATOM 624 O O . ALA A 1 92 ? 2.448 -6.762 -23.159 1.00 86.56 92 ALA A O 1
ATOM 625 N N . GLY A 1 93 ? 2.941 -8.942 -22.941 1.00 84.75 93 GLY A N 1
ATOM 626 C CA . GLY A 1 93 ? 1.549 -9.374 -22.864 1.00 84.75 93 GLY A CA 1
ATOM 627 C C . GLY A 1 93 ? 0.839 -8.8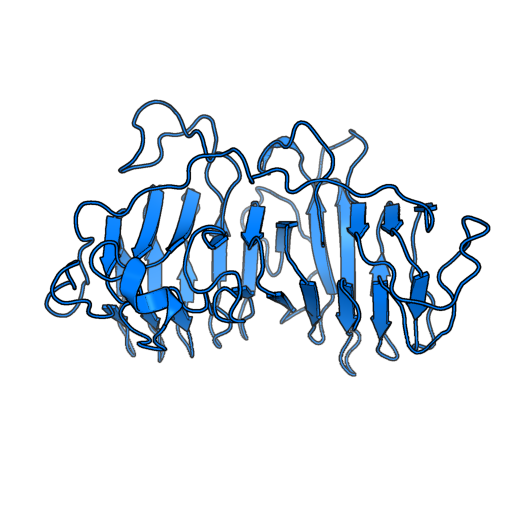65 -21.606 1.00 84.75 93 GLY A C 1
ATOM 628 O O . GLY A 1 93 ? 1.459 -8.669 -20.559 1.00 84.75 93 GLY A O 1
ATOM 629 N N . TYR A 1 94 ? -0.484 -8.735 -21.690 1.00 83.56 94 TYR A N 1
ATOM 630 C CA . TYR A 1 94 ? -1.337 -8.417 -20.546 1.00 83.56 94 TYR A CA 1
ATOM 631 C C . TYR A 1 94 ? -1.188 -9.433 -19.404 1.00 83.56 94 TYR A C 1
ATOM 633 O O . TYR A 1 94 ? -1.477 -10.623 -19.560 1.00 83.56 94 TYR A O 1
ATOM 641 N N . ALA A 1 95 ? -0.828 -8.944 -18.219 1.00 82.88 95 ALA A N 1
ATOM 642 C CA . ALA A 1 95 ? -1.024 -9.683 -16.974 1.00 82.88 95 ALA A CA 1
ATOM 643 C C . ALA A 1 95 ? -2.495 -9.576 -16.510 1.00 82.88 95 ALA A C 1
ATOM 645 O O . ALA A 1 95 ? -3.117 -8.526 -16.647 1.00 82.88 95 ALA A O 1
ATOM 646 N N . GLY A 1 96 ? -3.074 -10.649 -15.968 1.00 82.75 96 GLY A N 1
ATOM 647 C CA . GLY A 1 96 ? -4.377 -10.581 -15.286 1.00 82.75 96 GLY A CA 1
ATOM 648 C C . GLY A 1 96 ? -4.238 -10.026 -13.866 1.00 82.75 96 GLY A C 1
ATOM 649 O O . GLY A 1 96 ? -3.135 -10.037 -13.323 1.00 82.75 96 GLY A O 1
ATOM 650 N N . ASP A 1 97 ? -5.339 -9.569 -13.251 1.00 85.12 97 ASP A N 1
ATOM 651 C CA . ASP A 1 97 ? -5.323 -9.162 -11.837 1.00 85.12 97 ASP A CA 1
ATOM 652 C C . ASP A 1 97 ? -4.986 -10.382 -10.963 1.00 85.12 97 ASP A C 1
ATOM 654 O O . ASP A 1 97 ? -5.773 -11.337 -10.895 1.00 85.12 97 ASP A O 1
ATOM 658 N N . PRO A 1 98 ? -3.821 -10.374 -10.301 1.00 82.44 98 PRO A N 1
ATOM 659 C CA . PRO A 1 98 ? -3.327 -11.546 -9.611 1.00 82.44 98 PRO A CA 1
ATOM 660 C C . PRO A 1 98 ? -4.031 -11.791 -8.266 1.00 82.44 98 PRO A C 1
ATOM 662 O O . PRO A 1 98 ? -3.879 -12.873 -7.697 1.00 82.44 98 PRO A O 1
ATOM 665 N N . LEU A 1 99 ? -4.817 -10.827 -7.766 1.00 86.81 99 LEU A N 1
ATOM 666 C CA . LEU A 1 99 ? -5.576 -10.948 -6.519 1.00 86.81 99 LEU A CA 1
ATOM 667 C C . LEU A 1 99 ? -7.091 -11.089 -6.740 1.00 86.81 99 LEU A C 1
ATOM 669 O O . LEU A 1 99 ? -7.824 -11.290 -5.772 1.00 86.81 99 LEU A O 1
ATOM 673 N N . ALA A 1 100 ? -7.566 -11.101 -7.992 1.00 84.50 100 ALA A N 1
ATOM 674 C CA . ALA A 1 100 ? -8.995 -11.166 -8.327 1.00 84.50 100 ALA A CA 1
ATOM 675 C C . ALA A 1 100 ? -9.743 -12.392 -7.765 1.00 84.50 100 ALA A C 1
ATOM 677 O O . ALA A 1 100 ? -10.963 -12.353 -7.606 1.00 84.50 100 ALA A O 1
ATOM 678 N N . LEU A 1 101 ? -9.039 -13.495 -7.483 1.00 85.19 101 LEU A N 1
ATOM 679 C CA . LEU A 1 101 ? -9.633 -14.730 -6.949 1.00 85.19 101 LEU A CA 1
ATOM 680 C C . LEU A 1 101 ? -9.446 -14.900 -5.436 1.00 85.19 101 LEU A C 1
ATOM 682 O O . LEU A 1 101 ? -9.968 -15.856 -4.856 1.00 85.19 101 LEU A O 1
ATOM 686 N N . ILE A 1 102 ? -8.701 -14.007 -4.783 1.00 86.25 102 ILE A N 1
ATOM 687 C CA . ILE A 1 102 ? -8.477 -14.090 -3.342 1.00 86.25 102 ILE A CA 1
ATOM 688 C C . ILE A 1 102 ? -9.669 -13.460 -2.640 1.00 86.25 102 ILE A C 1
ATOM 690 O O . ILE A 1 102 ? -10.049 -12.323 -2.904 1.00 86.25 102 ILE A O 1
ATOM 694 N N . ARG A 1 103 ? -10.254 -14.201 -1.697 1.00 90.38 103 ARG A N 1
ATOM 695 C CA . ARG A 1 103 ? -11.313 -13.658 -0.851 1.00 90.38 103 ARG A CA 1
ATOM 696 C C . ARG A 1 103 ? -10.715 -12.600 0.088 1.00 90.38 103 ARG A C 1
ATOM 698 O O . ARG A 1 103 ? -9.821 -12.959 0.858 1.00 90.38 103 ARG A O 1
ATOM 705 N N . PRO A 1 104 ? -11.205 -11.351 0.073 1.00 92.69 104 PRO A N 1
ATOM 706 C CA . PRO A 1 104 ? -10.692 -10.319 0.960 1.00 92.69 104 PRO A CA 1
ATOM 707 C C . PRO A 1 104 ? -11.001 -10.603 2.440 1.00 92.69 104 PRO A C 1
ATOM 709 O O . PRO A 1 104 ? -11.889 -11.412 2.754 1.00 92.69 104 PRO A O 1
ATOM 712 N N . PRO A 1 105 ? -10.292 -9.938 3.376 1.00 94.00 105 PRO A N 1
ATOM 713 C CA . PRO A 1 105 ? -10.731 -9.845 4.760 1.00 94.00 105 PRO A CA 1
ATOM 714 C C . PRO A 1 105 ? -12.176 -9.337 4.837 1.00 94.00 105 PRO A C 1
ATOM 716 O O . PRO A 1 105 ? -12.619 -8.551 4.007 1.00 94.00 105 PRO A O 1
ATOM 719 N N . VAL A 1 106 ? -12.921 -9.778 5.848 1.00 90.56 106 VAL A N 1
ATOM 720 C CA . VAL A 1 106 ? -14.307 -9.338 6.059 1.00 90.56 106 VAL A CA 1
ATOM 721 C C . VAL A 1 106 ? -14.391 -8.448 7.290 1.00 90.56 106 VAL A C 1
ATOM 723 O O . VAL A 1 106 ? -13.719 -8.702 8.292 1.00 90.56 106 VAL A O 1
ATOM 726 N N . ALA A 1 107 ? -15.234 -7.419 7.217 1.00 89.88 107 ALA A N 1
ATOM 727 C CA . ALA A 1 107 ? -15.604 -6.613 8.373 1.00 89.88 107 ALA A CA 1
ATOM 728 C C . ALA A 1 107 ? -16.206 -7.508 9.471 1.00 89.88 107 ALA A C 1
ATOM 730 O O . ALA A 1 107 ? -17.041 -8.374 9.208 1.00 89.88 107 ALA A O 1
ATOM 731 N N . GLY A 1 108 ? -15.752 -7.310 10.704 1.00 87.19 108 GLY A N 1
ATOM 732 C CA . GLY A 1 108 ? -16.111 -8.110 11.869 1.00 87.19 108 GLY A CA 1
ATOM 733 C C . GLY A 1 108 ? -16.367 -7.243 13.098 1.00 87.19 108 GLY A C 1
ATOM 734 O O . GLY A 1 108 ? -16.986 -6.178 13.016 1.00 87.19 108 GLY A O 1
ATOM 735 N N . ALA A 1 109 ? -15.905 -7.713 14.260 1.00 89.38 109 ALA A N 1
ATOM 736 C CA . ALA A 1 109 ? -16.074 -6.994 15.517 1.00 89.38 109 ALA A CA 1
ATOM 737 C C . ALA A 1 109 ? -15.448 -5.583 15.444 1.00 89.38 109 ALA A C 1
ATOM 739 O O . ALA A 1 109 ? -14.325 -5.444 14.934 1.00 89.38 109 ALA A O 1
ATOM 740 N N . PRO A 1 110 ? -16.141 -4.545 15.957 1.00 92.56 110 PRO A N 1
ATOM 741 C CA . PRO A 1 110 ? -15.583 -3.205 16.023 1.00 92.56 110 PRO A CA 1
ATOM 742 C C . PRO A 1 110 ? -14.262 -3.183 16.795 1.00 92.56 110 PRO A C 1
ATOM 744 O O . PRO A 1 110 ? -14.164 -3.721 17.898 1.00 92.56 110 PRO A O 1
ATOM 747 N N . GLY A 1 111 ? -13.254 -2.539 16.217 1.00 91.62 111 GLY A N 1
ATOM 748 C CA . GLY A 1 111 ? -12.047 -2.146 16.921 1.00 91.62 111 GLY A CA 1
ATOM 749 C C . GLY A 1 111 ? -12.348 -1.036 17.929 1.00 91.62 111 GLY A C 1
ATOM 750 O O . GLY A 1 111 ? -13.365 -0.339 17.851 1.00 91.62 111 GLY A O 1
ATOM 751 N N . THR A 1 112 ? -11.448 -0.847 18.887 1.00 92.62 112 THR A N 1
ATOM 752 C CA . THR A 1 112 ? -11.593 0.190 19.914 1.00 92.62 112 THR A CA 1
ATOM 753 C C . THR A 1 112 ? -10.935 1.485 19.444 1.00 92.62 112 THR A C 1
ATOM 755 O O . THR A 1 112 ? -9.725 1.506 19.209 1.00 92.62 112 THR A O 1
ATOM 758 N N . CYS A 1 113 ? -11.705 2.571 19.330 1.00 89.38 113 CYS A N 1
ATOM 759 C CA . CYS A 1 113 ? -11.129 3.911 19.240 1.00 89.38 113 CYS A CA 1
ATOM 760 C C . CYS A 1 113 ? -10.666 4.340 20.648 1.00 89.38 113 CYS A C 1
ATOM 762 O O . CYS A 1 113 ? -11.420 4.179 21.608 1.00 89.38 113 CYS A O 1
ATOM 764 N N . PRO A 1 114 ? -9.462 4.910 20.804 1.00 79.88 114 PRO A N 1
ATOM 765 C CA . PRO A 1 114 ? -8.948 5.363 22.104 1.00 79.88 114 PRO A CA 1
ATOM 766 C C . PRO A 1 114 ? -9.754 6.529 22.693 1.00 79.88 114 PRO A C 1
ATOM 768 O O . PRO A 1 114 ? -9.789 6.716 23.907 1.00 79.88 114 PRO A O 1
ATOM 771 N N . THR A 1 115 ? -10.389 7.327 21.833 1.00 70.19 115 THR A N 1
ATOM 772 C CA . THR A 1 115 ? -11.140 8.525 22.193 1.00 70.19 115 THR A CA 1
ATOM 773 C C . THR A 1 115 ? -12.567 8.410 21.649 1.00 70.19 115 THR A C 1
ATOM 775 O O . 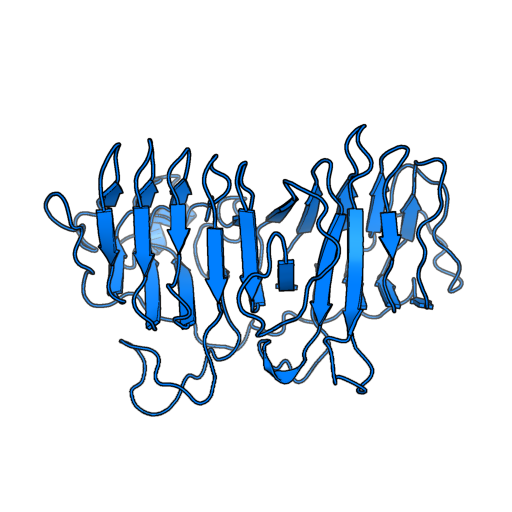THR A 1 115 ? -12.812 8.321 20.446 1.00 70.19 115 THR A O 1
ATOM 778 N N . GLY A 1 116 ? -13.543 8.411 22.561 1.00 71.31 116 GLY A N 1
ATOM 779 C CA . GLY A 1 116 ? -14.968 8.303 22.234 1.00 71.31 116 GLY A CA 1
ATOM 780 C C . GLY A 1 116 ? -15.448 6.888 21.882 1.00 71.31 116 GLY A C 1
ATOM 781 O O . GLY A 1 116 ? -14.700 5.920 21.911 1.00 71.31 116 GLY A O 1
ATOM 782 N N . ALA A 1 117 ? -16.744 6.772 21.580 1.00 77.25 117 ALA A N 1
ATOM 783 C CA . ALA A 1 117 ? -17.348 5.505 21.168 1.00 77.25 117 ALA A CA 1
ATOM 784 C C . ALA A 1 117 ? -16.917 5.122 19.744 1.00 77.25 117 ALA A C 1
ATOM 786 O O . ALA A 1 117 ? -17.031 5.959 18.839 1.00 77.25 117 ALA A O 1
ATOM 787 N N . SER A 1 118 ? -16.481 3.869 19.574 1.00 88.12 118 SER A N 1
ATOM 788 C CA . SER A 1 118 ? -16.227 3.249 18.272 1.00 88.12 118 SER A CA 1
ATOM 789 C C . SER A 1 118 ? -17.478 3.245 17.400 1.00 88.12 118 SER A C 1
ATOM 791 O O . SER A 1 118 ? -18.587 3.018 17.891 1.00 88.12 118 SER A O 1
ATOM 793 N N . GLY A 1 119 ? -17.289 3.461 16.099 1.00 91.12 119 GLY A N 1
ATOM 794 C CA . GLY A 1 119 ? -18.334 3.226 15.111 1.00 91.12 119 GLY A CA 1
ATOM 795 C C . GLY A 1 119 ? -18.768 1.759 15.077 1.00 91.12 119 GLY A C 1
ATOM 796 O O . GLY A 1 119 ? -18.027 0.852 15.460 1.00 91.12 119 GLY A O 1
ATOM 797 N N . THR A 1 120 ? -19.979 1.532 14.583 1.00 94.75 120 THR A N 1
ATOM 798 C CA . THR A 1 120 ? -20.496 0.197 14.256 1.00 94.75 120 THR A CA 1
ATOM 799 C C . THR A 1 120 ? -20.994 0.201 12.819 1.00 94.75 120 THR A C 1
ATOM 801 O O . THR A 1 120 ? -21.217 1.276 12.267 1.00 94.75 120 THR A O 1
ATOM 804 N N . ALA A 1 121 ? -21.271 -0.975 12.255 1.00 94.06 121 ALA A N 1
ATOM 805 C CA . ALA A 1 121 ? -21.866 -1.073 10.924 1.00 94.06 121 ALA A CA 1
ATOM 806 C C . ALA A 1 121 ? -23.197 -0.299 10.796 1.00 94.06 121 ALA A C 1
ATOM 808 O O . ALA A 1 121 ? -23.578 0.166 9.731 1.00 94.06 121 ALA A O 1
ATOM 809 N N . ALA A 1 122 ? -23.981 -0.183 11.875 1.00 93.56 122 ALA A N 1
ATOM 810 C CA . ALA A 1 122 ? -25.259 0.539 11.838 1.00 93.56 122 ALA A CA 1
ATOM 811 C C . ALA A 1 122 ? -25.075 2.059 11.962 1.00 93.56 122 ALA A C 1
ATOM 813 O O . ALA A 1 122 ? -25.863 2.836 11.424 1.00 93.56 122 ALA A O 1
ATOM 814 N N . THR A 1 123 ? -24.036 2.480 12.683 1.00 93.25 123 THR A N 1
ATOM 815 C CA . THR A 1 123 ? -23.719 3.886 12.952 1.00 93.25 123 THR A CA 1
ATOM 816 C C . THR A 1 123 ? -22.219 4.123 12.748 1.00 93.25 123 THR A C 1
ATOM 818 O O . THR A 1 123 ? -21.470 4.179 13.737 1.00 93.25 123 THR A O 1
ATOM 821 N N . PRO A 1 124 ? -21.756 4.220 11.488 1.00 93.81 124 PRO A N 1
ATOM 822 C CA . PRO A 1 124 ? -20.337 4.376 11.190 1.00 93.81 124 PRO A CA 1
ATOM 823 C C . PRO A 1 124 ? -19.814 5.692 11.751 1.00 93.81 124 PRO A C 1
ATOM 825 O O . PRO A 1 124 ? -20.504 6.716 11.721 1.00 93.81 124 PRO A O 1
ATOM 828 N N . LYS A 1 125 ? -18.603 5.664 12.305 1.00 93.88 125 LYS A N 1
ATOM 829 C CA . LYS A 1 125 ? -17.996 6.824 12.949 1.00 93.88 125 LYS A CA 1
ATOM 830 C C . LYS A 1 125 ? -16.480 6.686 12.987 1.00 93.88 125 LYS A C 1
ATOM 832 O O . LYS A 1 125 ? -15.953 5.824 13.688 1.00 93.88 125 LYS A O 1
ATOM 837 N N . ALA A 1 126 ? -15.808 7.622 12.326 1.00 93.31 126 ALA A N 1
ATOM 838 C CA . ALA A 1 126 ? -14.356 7.667 12.279 1.00 93.31 126 ALA A CA 1
ATOM 839 C C . ALA A 1 126 ? -13.714 7.739 13.678 1.00 93.31 126 ALA A C 1
ATOM 841 O O . ALA A 1 126 ? -14.161 8.510 14.539 1.00 93.31 126 ALA A O 1
ATOM 842 N N . CYS A 1 127 ? -12.608 7.015 13.880 1.00 94.81 127 CYS A N 1
ATOM 843 C CA . CYS A 1 127 ? -11.711 7.293 15.002 1.00 94.81 127 CYS A CA 1
ATOM 844 C C . CYS A 1 127 ? -10.936 8.586 14.715 1.00 94.81 127 CYS A C 1
ATOM 846 O O . CYS A 1 127 ? -10.344 8.732 13.645 1.00 94.81 127 CYS A O 1
ATOM 848 N N . SER A 1 128 ? -10.912 9.514 15.673 1.00 94.19 128 SER A N 1
ATOM 849 C CA . SER A 1 128 ? -10.206 10.791 15.532 1.00 94.19 128 SER A CA 1
ATOM 850 C C . SER A 1 128 ? -9.006 10.851 16.471 1.00 94.19 128 SER A C 1
ATOM 852 O O . SER A 1 128 ? -9.166 10.746 17.686 1.00 94.19 128 SER A O 1
ATOM 854 N N . PHE A 1 129 ? -7.826 11.060 15.892 1.00 93.88 129 PHE A N 1
ATOM 855 C CA . PHE A 1 129 ? -6.548 11.187 16.585 1.00 93.88 129 PHE A CA 1
ATOM 856 C C . PHE A 1 129 ? -6.014 12.611 16.402 1.00 93.88 129 PHE A C 1
ATOM 858 O O . PHE A 1 129 ? -5.936 13.130 15.281 1.00 93.88 129 PHE A O 1
ATOM 865 N N . LYS A 1 130 ? -5.693 13.270 17.513 1.00 93.19 130 LYS A N 1
ATOM 866 C CA . LYS A 1 130 ? -5.411 14.706 17.581 1.00 93.19 130 LYS A CA 1
ATOM 867 C C . LYS A 1 130 ? -4.072 14.985 18.261 1.00 93.19 130 LYS A C 1
ATOM 869 O O . LYS A 1 130 ? -3.317 14.094 18.638 1.00 93.19 130 LYS A O 1
ATOM 874 N N . ASN A 1 131 ? -3.758 16.272 18.384 1.00 92.50 131 ASN A N 1
ATOM 875 C CA . ASN A 1 131 ? -2.482 16.748 18.895 1.00 92.50 131 ASN A CA 1
ATOM 876 C C . ASN A 1 131 ? -2.155 16.185 20.292 1.00 92.50 131 ASN A C 1
ATOM 878 O O . ASN A 1 131 ? -2.900 16.432 21.236 1.00 92.50 131 ASN A O 1
ATOM 882 N N . GLY A 1 132 ? -1.020 15.490 20.413 1.00 89.88 132 GLY A N 1
ATOM 883 C CA . GLY A 1 132 ? -0.551 14.900 21.668 1.00 89.88 132 GLY A CA 1
ATOM 884 C C . GLY A 1 132 ? -1.088 13.499 21.981 1.00 89.88 132 GLY A C 1
ATOM 885 O O . GLY A 1 132 ? -0.621 12.905 22.951 1.00 89.88 132 GLY A O 1
ATOM 886 N N . ASP A 1 133 ? -2.005 12.949 21.177 1.00 93.81 133 ASP A N 1
ATOM 887 C CA . ASP A 1 133 ? -2.486 11.579 21.375 1.00 93.81 133 ASP A CA 1
ATOM 888 C C . ASP A 1 133 ? -1.339 10.581 21.171 1.00 93.81 133 ASP A C 1
ATOM 890 O O . ASP A 1 133 ? -0.642 10.621 20.157 1.00 93.81 133 ASP A O 1
ATOM 894 N N . ILE A 1 134 ? -1.153 9.664 22.122 1.00 94.69 134 ILE A N 1
ATOM 895 C CA . ILE A 1 134 ? -0.217 8.538 22.015 1.00 94.69 134 ILE A CA 1
ATOM 896 C C . ILE A 1 134 ? -1.028 7.270 22.232 1.00 94.69 134 ILE A C 1
ATOM 898 O O . ILE A 1 134 ? -1.505 7.013 23.337 1.00 94.69 134 ILE A O 1
ATOM 902 N N . VAL A 1 135 ? -1.233 6.509 21.161 1.00 94.00 135 VAL A N 1
ATOM 903 C CA . VAL A 1 135 ? -2.218 5.428 21.140 1.00 94.00 135 VAL A CA 1
ATOM 904 C C . VAL A 1 135 ? -1.617 4.182 20.520 1.00 94.00 135 VAL A C 1
ATOM 906 O O . VAL A 1 135 ? -1.021 4.244 19.449 1.00 94.00 135 VAL A O 1
ATOM 909 N N . THR A 1 136 ? -1.883 3.037 21.146 1.00 95.12 136 THR A N 1
ATOM 910 C CA . THR A 1 136 ? -1.738 1.734 20.498 1.00 95.12 136 THR A CA 1
ATOM 911 C C . THR A 1 136 ? -3.104 1.241 20.031 1.00 95.12 136 THR A C 1
ATOM 913 O O . THR A 1 136 ? -4.017 1.087 20.843 1.00 95.12 136 THR A O 1
ATOM 916 N N . LEU A 1 137 ? -3.251 0.996 18.731 1.00 95.56 137 LEU A N 1
ATOM 917 C CA . LEU A 1 137 ? -4.435 0.365 18.152 1.00 95.56 137 LEU A CA 1
ATOM 918 C C . LEU A 1 137 ? -4.232 -1.146 18.054 1.00 95.56 137 LEU A C 1
ATOM 920 O O . LEU A 1 137 ? -3.114 -1.624 17.874 1.00 95.56 137 LEU A O 1
ATOM 924 N N . ASN A 1 138 ? -5.329 -1.889 18.172 1.00 94.62 138 ASN A N 1
ATOM 925 C CA . ASN A 1 138 ? -5.343 -3.338 18.015 1.00 94.62 138 ASN A CA 1
ATOM 926 C C . ASN A 1 138 ? -6.089 -3.723 16.733 1.00 94.62 138 ASN A C 1
ATOM 928 O O . ASN A 1 138 ? -7.005 -3.002 16.340 1.00 94.62 138 ASN A O 1
ATOM 932 N N . PRO A 1 139 ? -5.760 -4.865 16.110 1.00 95.69 139 PRO A N 1
ATOM 933 C CA . PRO A 1 139 ? -6.496 -5.369 14.957 1.00 95.69 139 PRO A CA 1
ATOM 934 C C . PRO A 1 139 ? -8.005 -5.437 15.210 1.00 95.69 139 PRO A C 1
ATOM 936 O O . PRO A 1 139 ? -8.449 -5.810 16.299 1.00 95.69 139 PRO A O 1
ATOM 939 N N . GLY A 1 140 ? -8.798 -5.104 14.197 1.00 95.38 140 GLY A N 1
ATOM 940 C CA . GLY A 1 140 ? -10.249 -5.003 14.315 1.00 95.38 140 GLY A CA 1
ATOM 941 C C . GLY A 1 140 ? -10.877 -4.230 13.162 1.00 95.38 140 GLY A C 1
ATOM 942 O O . GLY A 1 140 ? -10.193 -3.843 12.213 1.00 95.38 140 GLY A O 1
ATOM 943 N N . THR A 1 141 ? -12.193 -4.019 13.239 1.00 97.00 141 THR A N 1
ATOM 944 C CA . THR A 1 141 ? -12.944 -3.269 12.219 1.00 97.00 141 THR A CA 1
ATOM 945 C C . THR A 1 141 ? -13.240 -1.844 12.662 1.00 97.00 141 THR A C 1
ATOM 947 O O . THR A 1 141 ? -13.860 -1.615 13.695 1.00 97.00 141 THR A O 1
ATOM 950 N N . TYR A 1 142 ? -12.834 -0.874 11.862 1.00 96.94 142 TYR A N 1
ATOM 951 C CA . TYR A 1 142 ? -12.952 0.548 12.130 1.00 96.94 142 TYR A CA 1
ATOM 952 C C . TYR A 1 142 ? -13.970 1.160 11.172 1.00 96.94 142 TYR A C 1
ATOM 954 O O . TYR A 1 142 ? -13.642 1.551 10.053 1.00 96.94 142 TYR A O 1
ATOM 962 N N . TYR A 1 143 ? -15.225 1.197 11.623 1.00 96.38 143 TYR A N 1
ATOM 963 C CA . TYR A 1 143 ? -16.353 1.673 10.826 1.00 96.38 143 TYR A CA 1
ATOM 964 C C . TYR A 1 143 ? -16.313 3.192 10.651 1.00 96.38 143 TYR A C 1
ATOM 966 O O . TYR A 1 143 ? -16.405 3.915 11.642 1.00 96.38 143 TYR A O 1
ATOM 974 N N . GLY A 1 144 ? -16.218 3.682 9.416 1.00 94.31 144 GLY A N 1
ATOM 975 C CA . GLY A 1 144 ? -16.084 5.111 9.104 1.00 94.31 144 GLY A CA 1
ATOM 976 C C . GLY A 1 144 ? -14.644 5.637 9.103 1.00 94.31 144 GLY A C 1
ATOM 977 O O . GLY A 1 144 ? -14.445 6.840 8.946 1.00 94.31 144 GLY A O 1
ATOM 978 N N . GLY A 1 145 ? -13.648 4.762 9.269 1.00 95.25 145 GLY A N 1
ATOM 979 C CA . GLY A 1 145 ? -12.243 5.087 9.030 1.00 95.25 145 GLY A CA 1
ATOM 980 C C . GLY A 1 145 ? -11.516 5.862 10.125 1.00 95.25 145 GLY A C 1
ATOM 981 O O . GLY A 1 145 ? -11.918 5.875 11.292 1.00 95.25 145 GLY A O 1
ATOM 982 N N . TRP A 1 146 ? -10.384 6.464 9.757 1.00 95.81 146 TRP A N 1
ATOM 983 C CA . TRP A 1 146 ? -9.473 7.172 10.656 1.00 95.81 146 TRP A CA 1
ATOM 984 C C . TRP A 1 146 ? -9.215 8.598 10.180 1.00 95.81 146 TRP A C 1
ATOM 986 O O . TRP A 1 146 ? -8.935 8.845 9.012 1.00 95.81 146 TRP A O 1
ATOM 996 N N . SER A 1 147 ? -9.225 9.538 11.119 1.00 94.50 147 SER A N 1
ATOM 997 C CA . SER A 1 147 ? -8.770 10.909 10.907 1.00 94.50 147 SER A CA 1
ATOM 998 C C . SER A 1 147 ? -7.596 11.181 11.839 1.00 94.50 147 SER A C 1
ATOM 1000 O O . SER A 1 147 ? -7.765 11.192 13.060 1.00 94.50 147 SER A O 1
ATOM 1002 N N . ILE A 1 148 ? -6.404 11.363 11.270 1.00 93.94 148 ILE A N 1
ATOM 1003 C CA . ILE A 1 148 ? -5.144 11.535 11.999 1.00 93.94 148 ILE A CA 1
ATOM 1004 C C . ILE A 1 148 ? -4.626 12.953 11.747 1.00 93.94 148 ILE A C 1
ATOM 1006 O O . ILE A 1 148 ? -4.441 13.384 10.606 1.00 93.94 148 ILE A O 1
ATOM 1010 N N . SER A 1 149 ? -4.413 13.709 12.822 1.00 93.06 149 SER A N 1
ATOM 1011 C CA . SER A 1 149 ? -4.071 15.132 12.749 1.00 93.06 149 SER A CA 1
ATOM 1012 C C . SER A 1 149 ? -3.132 15.574 13.877 1.00 93.06 149 SER A C 1
ATOM 1014 O O . SER A 1 149 ? -2.959 14.889 14.888 1.00 93.06 149 SER A O 1
ATOM 1016 N N . GLY A 1 150 ? -2.529 16.757 13.724 1.00 92.56 150 GLY A N 1
ATOM 1017 C CA . GLY A 1 150 ? -1.624 17.333 14.724 1.00 92.56 150 GLY A CA 1
ATOM 1018 C C . GLY A 1 150 ? -0.342 16.514 14.903 1.00 92.56 150 GLY A C 1
ATOM 1019 O O . GLY A 1 150 ? 0.266 16.101 13.921 1.00 92.56 150 GLY A O 1
ATOM 1020 N N . SER A 1 151 ? 0.084 16.299 16.152 1.00 93.38 151 SER A N 1
ATOM 1021 C CA . SER A 1 151 ? 1.266 15.493 16.509 1.00 93.38 151 SER A CA 1
ATOM 1022 C C . SER A 1 151 ? 0.937 14.094 17.058 1.00 93.38 151 SER A C 1
ATOM 1024 O O . SER A 1 151 ? 1.733 13.534 17.813 1.00 93.38 151 SER A O 1
ATOM 1026 N N . ALA A 1 152 ? -0.231 13.537 16.712 1.00 94.19 152 ALA A N 1
ATOM 1027 C CA . ALA A 1 152 ? -0.640 12.203 17.158 1.00 94.19 152 ALA A CA 1
ATOM 1028 C C . ALA A 1 152 ? 0.426 11.136 16.837 1.00 94.19 152 ALA A C 1
ATOM 1030 O O . ALA A 1 152 ? 1.035 11.166 15.768 1.00 94.19 152 ALA A O 1
ATOM 1031 N N . LYS A 1 153 ? 0.631 10.176 17.738 1.00 93.88 153 LYS A N 1
ATOM 1032 C CA . LYS A 1 153 ? 1.527 9.029 17.556 1.00 93.88 153 LYS A CA 1
ATOM 1033 C C . LYS A 1 153 ? 0.727 7.746 17.693 1.00 93.88 153 LYS A C 1
ATOM 1035 O O . LYS A 1 153 ? 0.279 7.409 18.790 1.00 93.88 153 LYS A O 1
ATOM 1040 N N . ILE A 1 154 ? 0.548 7.049 16.579 1.00 94.88 154 ILE A N 1
ATOM 1041 C CA . ILE A 1 154 ? -0.247 5.828 16.519 1.00 94.88 154 ILE A CA 1
ATOM 1042 C C . ILE A 1 154 ? 0.683 4.646 16.287 1.00 94.88 154 ILE A C 1
ATOM 1044 O O . ILE A 1 154 ? 1.382 4.589 15.275 1.00 94.88 154 ILE A O 1
ATOM 1048 N N . THR A 1 155 ? 0.644 3.697 17.216 1.00 96.06 155 THR A N 1
ATOM 1049 C CA . THR A 1 155 ? 1.310 2.404 17.099 1.00 96.06 155 THR A CA 1
ATOM 1050 C C . THR A 1 155 ? 0.281 1.327 16.776 1.00 96.06 155 THR A C 1
ATOM 1052 O O . THR A 1 155 ? -0.714 1.184 17.482 1.00 96.06 155 THR A O 1
ATOM 1055 N N . LEU A 1 156 ? 0.505 0.543 15.728 1.00 96.62 156 LEU A N 1
ATOM 1056 C CA . LEU A 1 156 ? -0.357 -0.570 15.345 1.00 96.62 156 LEU A CA 1
ATOM 1057 C C . LEU A 1 156 ? 0.200 -1.882 15.905 1.00 96.62 156 LEU A C 1
ATOM 1059 O O . LEU A 1 156 ? 1.299 -2.301 15.546 1.00 96.62 156 LEU A O 1
ATOM 1063 N N . SER A 1 157 ? -0.577 -2.571 16.740 1.00 95.50 157 SER A N 1
ATOM 1064 C CA . SER A 1 157 ? -0.304 -3.968 17.093 1.00 95.50 157 SER A CA 1
ATOM 1065 C C . SER A 1 157 ? -0.376 -4.874 15.843 1.00 95.50 157 SER A C 1
ATOM 1067 O O . SER A 1 157 ? -1.150 -4.583 14.926 1.00 95.50 157 SER A O 1
ATOM 1069 N N . PRO A 1 158 ? 0.369 -5.993 15.776 1.00 95.19 158 PRO A N 1
ATOM 1070 C CA . PRO A 1 158 ? 0.350 -6.884 14.612 1.00 95.19 158 PRO A CA 1
ATOM 1071 C C . PRO A 1 158 ? -1.041 -7.456 14.294 1.00 95.19 158 PRO A C 1
ATOM 1073 O O . PRO A 1 158 ? -1.718 -7.948 15.197 1.00 95.19 158 PRO A O 1
ATOM 1076 N N . GLY A 1 159 ? -1.439 -7.459 13.016 1.00 95.38 159 GLY A N 1
ATOM 1077 C CA . GLY A 1 159 ? -2.693 -8.054 12.532 1.00 95.38 159 GLY A CA 1
ATOM 1078 C C . GLY A 1 159 ? -3.407 -7.238 11.449 1.00 95.38 159 GLY A C 1
ATOM 1079 O O . GLY A 1 159 ? -2.797 -6.427 10.757 1.00 95.38 159 GLY A O 1
ATOM 1080 N N . ILE A 1 160 ? -4.701 -7.491 11.265 1.00 97.00 160 ILE A N 1
ATOM 1081 C CA . ILE A 1 160 ? -5.520 -6.913 10.193 1.00 97.00 160 ILE A CA 1
ATOM 1082 C C . ILE A 1 160 ? -6.421 -5.801 10.735 1.00 97.00 160 ILE A C 1
ATOM 1084 O O . ILE A 1 160 ? -7.211 -6.006 11.659 1.00 97.00 160 ILE A O 1
ATOM 1088 N N . TYR A 1 161 ? -6.329 -4.636 10.105 1.00 97.81 161 TYR A N 1
ATOM 1089 C CA . TYR A 1 161 ? -7.141 -3.454 10.351 1.00 97.81 161 TYR A CA 1
ATOM 1090 C C . TYR A 1 161 ? -8.103 -3.285 9.181 1.00 97.81 161 TYR A C 1
ATOM 1092 O O . TYR A 1 161 ? -7.688 -2.926 8.081 1.00 97.81 161 TYR A O 1
ATOM 1100 N N . VAL A 1 162 ? -9.382 -3.576 9.408 1.00 98.00 162 VAL A N 1
ATOM 1101 C CA . VAL A 1 162 ? -10.421 -3.412 8.387 1.00 98.00 162 VAL A CA 1
ATOM 1102 C C . VAL A 1 162 ? -11.018 -2.018 8.518 1.00 98.00 162 VAL A C 1
ATOM 1104 O O . VAL A 1 162 ? -11.644 -1.708 9.527 1.00 98.00 162 VAL A O 1
ATOM 1107 N N . ILE A 1 163 ? -10.838 -1.186 7.505 1.00 97.62 163 ILE A N 1
ATOM 1108 C CA . ILE A 1 163 ? -11.459 0.126 7.360 1.00 97.62 163 ILE A CA 1
ATOM 1109 C C . ILE A 1 163 ? -12.758 -0.072 6.568 1.00 97.62 163 ILE A C 1
ATOM 1111 O O . ILE A 1 163 ? -12.735 -0.172 5.344 1.00 97.62 163 ILE A O 1
ATOM 1115 N N . ALA A 1 164 ? -13.877 -0.228 7.281 1.00 96.00 164 ALA A N 1
ATOM 1116 C CA . ALA A 1 164 ? -15.186 -0.520 6.691 1.00 96.00 164 ALA A CA 1
ATOM 1117 C C . ALA A 1 164 ? -16.010 0.767 6.577 1.00 96.00 164 ALA A C 1
ATOM 1119 O O . ALA A 1 164 ? -16.529 1.274 7.574 1.00 96.00 164 ALA A O 1
ATOM 1120 N N . GLY A 1 165 ? -16.104 1.307 5.367 1.00 93.25 165 GLY A N 1
ATOM 1121 C CA . GLY A 1 165 ? -16.623 2.647 5.134 1.00 93.25 165 GLY A CA 1
ATOM 1122 C C . GLY A 1 165 ? -15.650 3.730 5.604 1.00 93.25 165 GLY A C 1
ATOM 1123 O O . GLY A 1 165 ? -14.874 3.554 6.549 1.00 93.25 165 GLY A O 1
ATOM 1124 N N . GLY A 1 166 ? -15.683 4.876 4.932 1.00 93.31 166 GLY A N 1
ATOM 1125 C CA . GLY A 1 166 ? -14.652 5.887 5.100 1.00 93.31 166 GLY A CA 1
ATOM 1126 C C . GLY A 1 166 ? -13.303 5.422 4.582 1.00 93.31 166 GLY A C 1
ATOM 1127 O O . GLY A 1 166 ? -13.211 4.575 3.698 1.00 93.31 166 GLY A O 1
ATOM 1128 N N . GLY A 1 167 ? -12.255 6.034 5.110 1.00 94.94 167 GLY A N 1
ATOM 1129 C CA . GLY A 1 167 ? -10.887 5.832 4.660 1.00 94.94 167 GLY A CA 1
ATOM 1130 C C . GLY A 1 167 ? -9.907 6.236 5.747 1.00 94.94 167 GLY A C 1
ATOM 1131 O O . GLY A 1 167 ? -10.268 6.326 6.923 1.00 94.94 167 GLY A O 1
ATOM 1132 N N . ILE A 1 168 ? -8.669 6.508 5.367 1.00 95.94 168 ILE A N 1
ATOM 1133 C CA . ILE A 1 168 ? -7.698 7.134 6.264 1.00 95.94 168 ILE A CA 1
ATOM 1134 C C . ILE A 1 168 ? -7.435 8.532 5.733 1.00 95.94 168 ILE A C 1
ATOM 1136 O O . ILE A 1 168 ? -7.154 8.694 4.557 1.00 95.94 168 ILE A O 1
ATOM 1140 N N . ALA A 1 169 ? -7.541 9.529 6.604 1.00 94.69 169 ALA A N 1
ATOM 1141 C CA . ALA A 1 169 ? -7.177 10.903 6.304 1.00 94.69 169 ALA A CA 1
ATOM 1142 C C . ALA A 1 169 ? -6.098 11.352 7.290 1.00 94.69 169 ALA A C 1
ATOM 1144 O O . ALA A 1 169 ? -6.400 11.741 8.426 1.00 94.69 169 ALA A O 1
ATOM 1145 N N . GLN A 1 170 ? -4.836 11.278 6.870 1.00 93.25 170 GLN A N 1
ATOM 1146 C CA . GLN A 1 170 ? -3.690 11.709 7.660 1.00 93.25 170 GLN A CA 1
ATOM 1147 C C . GLN A 1 170 ? -3.183 13.071 7.186 1.00 93.25 170 GLN A C 1
ATOM 1149 O O . GLN A 1 170 ? -2.533 13.197 6.159 1.00 93.25 170 GLN A O 1
ATOM 1154 N N . THR A 1 171 ? -3.413 14.106 7.990 1.00 91.62 171 THR A N 1
ATOM 1155 C CA . THR A 1 171 ? -2.889 15.466 7.731 1.00 91.62 171 THR A CA 1
ATOM 1156 C C . THR A 1 171 ? -1.639 15.782 8.557 1.00 91.62 171 THR A C 1
ATOM 1158 O O . THR A 1 171 ? -0.862 16.678 8.229 1.00 91.62 171 THR A O 1
ATOM 1161 N N . GLY A 1 172 ? -1.416 15.022 9.629 1.00 89.88 172 GLY A N 1
ATOM 1162 C CA . GLY A 1 172 ? -0.267 15.114 10.525 1.00 89.88 172 GLY A CA 1
ATOM 1163 C C . GLY A 1 172 ? -0.109 13.824 11.325 1.00 89.88 172 GLY A C 1
ATOM 1164 O O . GLY A 1 172 ? -0.767 12.830 11.029 1.00 89.88 172 GLY A O 1
ATOM 1165 N N . GLY A 1 173 ? 0.740 13.840 12.348 1.00 90.88 173 GLY A N 1
ATOM 1166 C CA . GLY A 1 173 ? 0.998 12.678 13.199 1.00 90.88 173 GLY A CA 1
ATOM 1167 C C . GLY A 1 173 ? 1.752 11.548 12.493 1.00 90.88 173 GLY A C 1
ATOM 1168 O O . GLY A 1 173 ? 2.011 11.610 11.293 1.00 90.88 173 GLY A O 1
ATOM 1169 N N . SER A 1 174 ? 2.136 10.525 13.253 1.00 91.88 174 SER A N 1
ATOM 1170 C CA . SER A 1 174 ? 2.890 9.365 12.769 1.00 91.88 174 SER A CA 1
ATOM 1171 C C . SER A 1 174 ? 2.101 8.068 12.903 1.00 91.88 174 SER A C 1
ATOM 1173 O O . SER A 1 174 ? 1.379 7.881 13.887 1.00 91.88 174 SER A O 1
ATOM 1175 N N . LEU A 1 175 ? 2.325 7.154 11.961 1.00 92.94 175 LEU A N 1
ATOM 1176 C CA . LEU A 1 175 ? 1.742 5.817 11.942 1.00 92.94 175 LEU A CA 1
ATOM 1177 C C . LEU A 1 175 ? 2.863 4.772 11.868 1.00 92.94 175 LEU A C 1
ATOM 1179 O O . LEU A 1 175 ? 3.599 4.710 10.884 1.00 92.94 175 LEU A O 1
ATOM 1183 N N . ASP A 1 176 ? 3.008 3.972 12.920 1.00 93.12 176 ASP A N 1
ATOM 1184 C CA . ASP A 1 176 ? 4.098 3.004 13.071 1.00 93.12 176 ASP A CA 1
ATOM 1185 C C . ASP A 1 176 ? 3.541 1.629 13.452 1.00 93.12 176 ASP A C 1
ATOM 1187 O O . ASP A 1 176 ? 2.676 1.526 14.315 1.00 93.12 17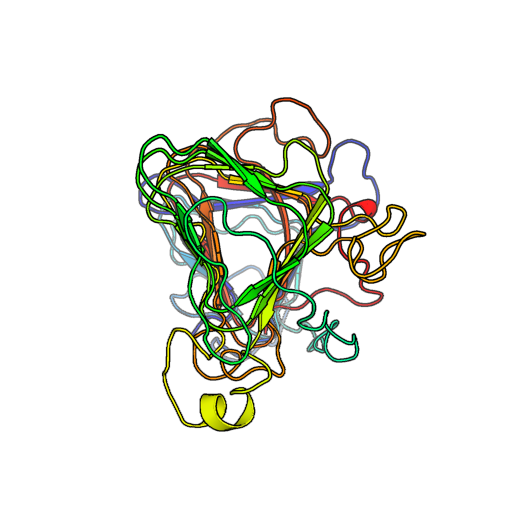6 ASP A O 1
ATOM 1191 N N . SER A 1 177 ? 4.031 0.549 12.849 1.00 90.94 177 SER A N 1
ATOM 1192 C CA . SER A 1 177 ? 3.709 -0.813 13.284 1.00 90.94 177 SER A CA 1
ATOM 1193 C C . SER A 1 177 ? 4.636 -1.332 14.390 1.00 90.94 177 SER A C 1
ATOM 1195 O O . SER A 1 177 ? 4.499 -2.478 14.807 1.00 90.94 177 SER A O 1
ATOM 1197 N N . ALA A 1 178 ? 5.591 -0.526 14.872 1.00 85.50 178 ALA A N 1
ATOM 1198 C CA . ALA A 1 178 ? 6.591 -0.866 15.890 1.00 85.50 178 ALA A CA 1
ATOM 1199 C C . ALA A 1 178 ? 7.314 -2.194 15.597 1.00 85.50 178 ALA A C 1
ATOM 1201 O O . ALA A 1 178 ? 7.529 -3.024 16.478 1.00 85.50 178 ALA A O 1
ATOM 1202 N N . SER A 1 179 ? 7.684 -2.407 14.329 1.00 80.81 179 SER A N 1
ATOM 1203 C CA . SER A 1 179 ? 8.221 -3.670 13.777 1.00 80.81 179 SER A CA 1
ATOM 1204 C C . SER A 1 179 ? 7.236 -4.844 13.705 1.00 80.81 179 SER A C 1
ATOM 1206 O O . SER A 1 179 ? 7.579 -5.896 13.164 1.00 80.81 179 SER A O 1
ATOM 1208 N N . GLY A 1 180 ? 6.013 -4.668 14.195 1.00 86.25 180 GLY A N 1
ATOM 1209 C CA . GLY A 1 180 ? 4.885 -5.549 13.948 1.00 86.25 180 GLY A CA 1
ATOM 1210 C C . GLY A 1 180 ? 4.496 -5.591 12.473 1.00 86.25 180 GLY A C 1
ATOM 1211 O O . GLY A 1 180 ? 4.828 -4.700 11.687 1.00 86.25 180 GLY A O 1
ATOM 1212 N N . ARG A 1 181 ? 3.785 -6.655 12.100 1.00 92.75 181 ARG A N 1
ATOM 1213 C CA . ARG A 1 181 ? 3.310 -6.883 10.736 1.00 92.75 181 ARG A CA 1
ATOM 1214 C C . ARG A 1 181 ? 1.809 -6.651 10.658 1.00 92.75 181 ARG A C 1
ATOM 1216 O O . ARG A 1 181 ? 1.062 -7.226 11.451 1.00 92.75 181 ARG A O 1
ATOM 1223 N N . VAL A 1 182 ? 1.381 -5.809 9.728 1.00 96.50 182 VAL A N 1
ATOM 1224 C CA . VAL A 1 182 ? 0.008 -5.318 9.627 1.00 96.50 182 VAL A CA 1
ATOM 1225 C C . VAL A 1 182 ? -0.513 -5.376 8.198 1.00 96.50 182 VAL A C 1
ATOM 1227 O O . VAL A 1 182 ? 0.254 -5.298 7.244 1.00 96.50 182 VAL A O 1
ATOM 1230 N N . LEU A 1 183 ? -1.833 -5.481 8.071 1.00 97.50 183 LEU A N 1
ATOM 1231 C CA . LEU A 1 183 ? -2.568 -5.184 6.844 1.00 97.50 183 LEU A CA 1
ATOM 1232 C C . LEU A 1 183 ? -3.617 -4.131 7.160 1.00 97.50 183 LEU A C 1
ATOM 1234 O O . LEU A 1 183 ? -4.410 -4.321 8.081 1.00 97.50 183 LEU A O 1
ATOM 1238 N N . ILE A 1 184 ? -3.646 -3.064 6.372 1.00 98.00 184 ILE A N 1
ATOM 1239 C CA . ILE A 1 184 ? -4.746 -2.106 6.352 1.00 98.00 184 ILE A CA 1
ATOM 1240 C C . ILE A 1 184 ? -5.587 -2.414 5.115 1.00 98.00 184 ILE A C 1
ATOM 1242 O O . ILE A 1 184 ? -5.107 -2.305 3.987 1.00 98.00 184 ILE A O 1
ATOM 1246 N N . PHE A 1 185 ? -6.825 -2.838 5.344 1.00 97.81 185 PHE A N 1
ATOM 1247 C CA . PHE A 1 185 ? -7.759 -3.248 4.302 1.00 97.81 185 PHE A CA 1
ATOM 1248 C C . PHE A 1 185 ? -8.958 -2.297 4.256 1.00 97.81 185 PHE A C 1
ATOM 1250 O O . PHE A 1 185 ? -9.693 -2.217 5.236 1.00 97.81 185 PHE A O 1
ATOM 1257 N N . GLY A 1 186 ? -9.158 -1.585 3.147 1.00 96.81 186 GLY A N 1
ATOM 1258 C CA . GLY A 1 186 ? -10.294 -0.688 2.928 1.00 96.81 186 GLY A CA 1
ATOM 1259 C C . GLY A 1 186 ? -11.417 -1.356 2.138 1.00 96.81 186 GLY A C 1
ATOM 1260 O O . GLY A 1 186 ? -11.163 -1.999 1.122 1.00 96.81 186 GLY A O 1
ATOM 1261 N N . THR A 1 187 ? -12.658 -1.207 2.599 1.00 96.12 187 THR A N 1
ATOM 1262 C CA . THR A 1 187 ? -13.870 -1.749 1.958 1.00 96.12 187 THR A CA 1
ATOM 1263 C C . THR A 1 187 ? -15.093 -0.889 2.307 1.00 96.12 187 THR A C 1
ATOM 1265 O O . THR A 1 187 ? -14.993 0.075 3.068 1.00 96.12 187 THR A O 1
ATOM 1268 N N . ASP A 1 188 ? -16.260 -1.211 1.754 1.00 95.06 188 ASP A N 1
ATOM 1269 C CA . ASP A 1 188 ? -17.521 -0.585 2.151 1.00 95.06 188 ASP A CA 1
ATOM 1270 C C . ASP A 1 188 ? -17.952 -1.039 3.552 1.00 95.06 188 ASP A C 1
ATOM 1272 O O . ASP A 1 188 ? -17.621 -2.129 4.023 1.00 95.06 188 ASP A O 1
ATOM 1276 N N . ASP A 1 189 ? -18.781 -0.233 4.208 1.00 95.00 189 ASP A N 1
ATOM 1277 C CA . ASP A 1 189 ? -19.552 -0.723 5.338 1.00 95.00 189 ASP A CA 1
ATOM 1278 C C . ASP A 1 189 ? -20.540 -1.807 4.854 1.00 95.00 189 ASP A C 1
ATOM 1280 O O . ASP A 1 189 ? -21.329 -1.553 3.933 1.00 95.00 189 ASP A O 1
ATOM 1284 N N . PRO A 1 190 ? -20.558 -3.007 5.463 1.00 93.75 190 PRO A N 1
ATOM 1285 C CA . PRO A 1 190 ? -21.409 -4.108 5.019 1.00 93.75 190 PRO A CA 1
ATOM 1286 C C . PRO A 1 190 ? -22.910 -3.779 5.035 1.00 93.75 190 PRO A C 1
ATOM 1288 O O . PRO A 1 190 ? -23.649 -4.305 4.202 1.00 93.75 190 PRO A O 1
ATOM 1291 N N . ASN A 1 191 ? -23.378 -2.892 5.920 1.00 94.00 191 ASN A N 1
ATOM 1292 C CA . ASN A 1 191 ? -24.786 -2.486 5.964 1.00 94.00 191 ASN A CA 1
ATOM 1293 C C . ASN A 1 191 ? -25.165 -1.530 4.827 1.00 94.00 191 ASN A C 1
ATOM 1295 O O . ASN A 1 191 ? -26.348 -1.366 4.524 1.00 94.00 191 ASN A O 1
ATOM 1299 N N . PHE A 1 192 ? -24.177 -0.895 4.196 1.00 89.81 192 PHE A N 1
ATOM 1300 C CA . PHE A 1 192 ? -24.389 0.142 3.190 1.00 89.81 192 PHE A CA 1
ATOM 1301 C C . PHE A 1 192 ? -23.757 -0.175 1.833 1.00 89.81 192 PHE A C 1
ATOM 1303 O O . PHE A 1 192 ? -24.001 0.571 0.887 1.00 89.81 192 PHE A O 1
ATOM 1310 N N . ALA A 1 193 ? -23.049 -1.298 1.685 1.00 86.31 193 ALA A N 1
ATOM 1311 C CA . ALA A 1 193 ? -22.352 -1.695 0.458 1.00 86.31 193 ALA A CA 1
ATOM 1312 C C . ALA A 1 193 ? -23.227 -1.624 -0.810 1.00 86.31 193 ALA A C 1
ATOM 1314 O O . ALA A 1 193 ? -22.774 -1.208 -1.875 1.00 86.31 193 ALA A O 1
ATOM 1315 N N . THR A 1 194 ? -24.519 -1.961 -0.708 1.00 86.44 194 THR A N 1
ATOM 1316 C CA . THR A 1 194 ? -25.449 -1.825 -1.847 1.00 86.44 194 THR A CA 1
ATOM 1317 C C . THR A 1 194 ? -25.749 -0.358 -2.171 1.00 86.44 194 THR A C 1
ATOM 1319 O O . THR A 1 194 ? -25.731 0.027 -3.338 1.00 86.44 194 THR A O 1
ATOM 1322 N N . ALA A 1 195 ? -25.992 0.474 -1.154 1.00 86.75 195 ALA A N 1
ATOM 1323 C CA . ALA A 1 195 ? -26.284 1.896 -1.330 1.00 86.75 195 ALA A CA 1
ATOM 1324 C C . ALA A 1 195 ? -25.061 2.671 -1.844 1.00 86.75 195 ALA A C 1
ATOM 1326 O O . ALA A 1 195 ? -25.205 3.557 -2.684 1.00 86.75 195 ALA A O 1
ATOM 1327 N N . CYS A 1 196 ? -23.862 2.286 -1.410 1.00 86.44 196 CYS A N 1
ATOM 1328 C CA . CYS A 1 196 ? -22.597 2.935 -1.741 1.00 86.44 196 CYS A CA 1
ATOM 1329 C C . CYS A 1 196 ? -22.227 2.916 -3.224 1.00 86.44 196 CYS A C 1
ATOM 1331 O O . CYS A 1 196 ? -21.510 3.794 -3.705 1.00 86.44 196 CYS A O 1
ATOM 1333 N N . LYS A 1 197 ? -22.789 1.977 -3.991 1.00 78.81 197 LYS A N 1
ATOM 1334 C CA . LYS A 1 197 ? -22.678 1.970 -5.457 1.00 78.81 197 LYS A CA 1
ATOM 1335 C C . LYS A 1 197 ? -23.422 3.133 -6.122 1.00 78.81 197 LYS A C 1
ATOM 1337 O O . LYS A 1 197 ? -23.175 3.416 -7.287 1.00 78.81 197 LYS A O 1
ATOM 1342 N N . SER A 1 198 ? -24.317 3.796 -5.392 1.00 74.81 198 SER A N 1
ATOM 1343 C CA . SER A 1 198 ? -25.168 4.892 -5.874 1.00 74.81 198 SER A CA 1
ATOM 1344 C C . SER A 1 198 ? -25.037 6.190 -5.070 1.00 74.81 198 SER A C 1
ATOM 1346 O O . SER A 1 198 ? -25.661 7.188 -5.424 1.00 74.81 198 SER A O 1
ATOM 1348 N N . THR A 1 199 ? -24.251 6.195 -3.989 1.00 70.94 199 THR A N 1
ATOM 1349 C CA . THR A 1 199 ? -24.090 7.345 -3.092 1.00 70.94 199 THR A CA 1
ATOM 1350 C C . THR A 1 199 ? -22.616 7.671 -2.848 1.00 70.94 199 THR A C 1
ATOM 1352 O O . THR A 1 199 ? -21.733 6.825 -2.987 1.00 70.94 199 THR A O 1
ATOM 1355 N N . ASN A 1 200 ? -22.358 8.919 -2.453 1.00 67.75 200 ASN A N 1
ATOM 1356 C CA . ASN A 1 200 ? -21.039 9.413 -2.049 1.00 67.75 200 ASN A CA 1
ATOM 1357 C C . ASN A 1 200 ? -21.004 9.681 -0.538 1.00 67.75 200 ASN A C 1
ATOM 1359 O O . ASN A 1 200 ? -20.581 10.747 -0.103 1.00 67.75 200 ASN A O 1
ATOM 1363 N N . ASP A 1 201 ? -21.542 8.765 0.275 1.00 77.50 201 ASP A N 1
ATOM 1364 C CA . ASP A 1 201 ? -21.489 8.927 1.731 1.00 77.50 201 ASP A CA 1
ATOM 1365 C C . ASP A 1 201 ? -20.114 8.495 2.257 1.00 77.50 201 ASP A C 1
ATOM 1367 O O . ASP A 1 201 ? -19.837 7.307 2.446 1.00 77.50 201 ASP A O 1
ATOM 1371 N N . ASN A 1 202 ? -19.269 9.494 2.505 1.00 79.75 202 ASN A N 1
ATOM 1372 C CA . ASN A 1 202 ? -17.864 9.338 2.872 1.00 79.75 202 ASN A CA 1
ATOM 1373 C C . ASN A 1 202 ? -17.615 8.574 4.181 1.00 79.75 202 ASN A C 1
ATOM 1375 O O . ASN A 1 202 ? -16.459 8.341 4.498 1.00 79.75 202 ASN A O 1
ATOM 1379 N N . LEU A 1 203 ? -18.628 8.218 4.978 1.00 84.56 203 LEU A N 1
ATOM 1380 C CA . LEU A 1 203 ? -18.436 7.394 6.184 1.00 84.56 203 LEU A CA 1
ATOM 1381 C C . LEU A 1 203 ? -18.936 5.957 6.026 1.00 84.56 203 LEU A C 1
ATOM 1383 O O . LEU A 1 203 ? -18.596 5.102 6.838 1.00 84.56 203 LEU A O 1
ATOM 1387 N N . LYS A 1 204 ? -19.754 5.687 5.009 1.00 89.31 204 LYS A N 1
ATOM 1388 C CA . LYS A 1 204 ? -20.363 4.370 4.769 1.00 89.31 204 LYS A CA 1
ATOM 1389 C C . LYS A 1 204 ? -19.686 3.620 3.637 1.00 89.31 204 LYS A C 1
ATOM 1391 O O . LYS A 1 204 ? -19.708 2.396 3.602 1.00 89.31 204 LYS A O 1
ATOM 1396 N N . CYS A 1 205 ? -19.114 4.359 2.702 1.00 92.94 205 CYS A N 1
ATOM 1397 C CA . CYS A 1 205 ? -18.554 3.816 1.479 1.00 92.94 205 CYS A CA 1
ATOM 1398 C C . CYS A 1 205 ? -17.039 3.835 1.558 1.00 92.94 205 CYS A C 1
ATOM 1400 O O . CYS A 1 205 ? -16.482 4.701 2.229 1.00 92.94 205 CYS A O 1
ATOM 1402 N N . GLN A 1 206 ? -16.387 2.896 0.883 1.00 94.25 206 GLN A N 1
ATOM 1403 C CA . GLN A 1 206 ? -14.939 2.879 0.725 1.00 94.25 206 GLN A CA 1
ATOM 1404 C C . GLN A 1 206 ? -14.457 4.246 0.221 1.00 94.25 206 GLN A C 1
ATOM 1406 O O . GLN A 1 206 ? -15.009 4.783 -0.745 1.00 94.25 206 GLN A O 1
ATOM 1411 N N . GLN A 1 207 ? -13.481 4.813 0.922 1.00 94.44 207 GLN A N 1
ATOM 1412 C CA . GLN A 1 207 ? -12.751 6.026 0.566 1.00 94.44 207 GLN A CA 1
ATOM 1413 C C . GLN A 1 207 ? -11.247 5.724 0.532 1.00 94.44 207 GLN A C 1
ATOM 1415 O O . GLN A 1 207 ? -10.799 4.616 0.852 1.00 94.44 207 GLN A O 1
ATOM 1420 N N . ASP A 1 208 ? -10.470 6.739 0.180 1.00 95.31 208 ASP A N 1
ATOM 1421 C CA . ASP A 1 208 ? -9.027 6.635 0.023 1.00 95.31 208 ASP A CA 1
ATOM 1422 C C . ASP A 1 208 ? -8.313 6.246 1.323 1.00 95.31 208 ASP A C 1
ATOM 1424 O O . ASP A 1 208 ? -8.719 6.593 2.439 1.00 95.31 208 ASP A O 1
ATOM 1428 N N . LEU A 1 209 ? -7.196 5.538 1.171 1.00 96.31 209 LEU A N 1
ATOM 1429 C CA . LEU A 1 209 ? -6.223 5.356 2.242 1.00 96.31 209 LEU A CA 1
ATOM 1430 C C . LEU A 1 209 ? -5.135 6.412 2.059 1.00 96.31 209 LEU A C 1
ATOM 1432 O O . LEU A 1 209 ? -4.129 6.169 1.394 1.00 96.31 209 LEU A O 1
ATOM 1436 N N . ASP A 1 210 ? -5.359 7.590 2.637 1.00 94.94 210 ASP A N 1
ATOM 1437 C CA . ASP A 1 210 ? -4.415 8.699 2.611 1.00 94.94 210 ASP A CA 1
ATOM 1438 C C . ASP A 1 210 ? -3.593 8.753 3.903 1.00 94.94 210 ASP A C 1
ATOM 1440 O O . ASP A 1 210 ? -4.035 9.216 4.960 1.00 94.94 210 ASP A O 1
ATOM 1444 N N . VAL A 1 211 ? -2.358 8.275 3.786 1.00 91.62 211 VAL A N 1
ATOM 1445 C CA . VAL A 1 211 ? -1.321 8.311 4.817 1.00 91.62 211 VAL A CA 1
ATOM 1446 C C . VAL A 1 211 ? -0.184 9.258 4.417 1.00 91.62 211 VAL A C 1
ATOM 1448 O O . VAL A 1 211 ? 0.972 9.001 4.736 1.00 91.62 211 VAL A O 1
ATOM 1451 N N . SER A 1 212 ? -0.501 10.343 3.694 1.00 87.88 212 SER A N 1
ATOM 1452 C CA . SER A 1 212 ? 0.473 11.296 3.129 1.00 87.88 212 SER A CA 1
ATOM 1453 C C . SER A 1 212 ? 0.819 12.511 4.010 1.00 87.88 212 SER A C 1
ATOM 1455 O O . SER A 1 212 ? 1.484 13.452 3.565 1.00 87.88 212 SER A O 1
ATOM 1457 N N . GLY A 1 213 ? 0.380 12.511 5.271 1.00 84.88 213 GLY A N 1
ATOM 1458 C CA . GLY A 1 213 ? 0.554 13.632 6.199 1.00 84.88 213 GLY A CA 1
ATOM 1459 C C . GLY A 1 213 ? 2.008 13.962 6.570 1.00 84.88 213 GLY A C 1
ATOM 1460 O O . GLY A 1 213 ? 2.960 13.282 6.219 1.00 84.88 213 GLY A O 1
ATOM 1461 N N . THR A 1 214 ? 2.219 15.033 7.337 1.00 83.31 214 THR A N 1
ATOM 1462 C CA . THR A 1 214 ? 3.579 15.559 7.602 1.00 83.31 214 THR A CA 1
ATOM 1463 C C . THR A 1 214 ? 4.472 14.692 8.498 1.00 83.31 214 THR A C 1
ATOM 1465 O O . THR A 1 214 ? 5.673 14.952 8.573 1.00 83.31 214 THR A O 1
ATOM 1468 N N . GLY A 1 215 ? 3.929 13.688 9.188 1.00 83.56 215 GLY A N 1
ATOM 1469 C CA . GLY A 1 215 ? 4.714 12.825 10.069 1.00 83.56 215 GLY A CA 1
ATOM 1470 C C . GLY A 1 215 ? 5.357 11.633 9.364 1.00 83.56 215 GLY A C 1
ATOM 1471 O O . GLY A 1 215 ? 5.357 11.520 8.141 1.00 83.56 215 GLY A O 1
ATOM 1472 N N . SER A 1 216 ? 5.961 10.755 10.164 1.00 85.19 216 SER A N 1
ATOM 1473 C CA . SER A 1 216 ? 6.593 9.529 9.673 1.00 85.19 216 SER A CA 1
ATOM 1474 C C . SER A 1 216 ? 5.588 8.391 9.526 1.00 85.19 216 SER A C 1
ATOM 1476 O O . SER A 1 216 ? 4.719 8.209 10.383 1.00 85.19 216 SER A O 1
ATOM 1478 N N . ILE A 1 217 ? 5.785 7.576 8.494 1.00 88.44 217 ILE A N 1
ATOM 1479 C CA . ILE A 1 217 ? 5.107 6.300 8.296 1.00 88.44 217 ILE A CA 1
ATOM 1480 C C . ILE A 1 217 ? 6.130 5.163 8.324 1.00 88.44 217 ILE A C 1
ATOM 1482 O O . ILE A 1 217 ? 7.167 5.224 7.662 1.00 88.44 217 ILE A O 1
ATOM 1486 N N . SER A 1 218 ? 5.864 4.140 9.131 1.00 89.88 218 SER A N 1
ATOM 1487 C CA . SER A 1 218 ? 6.730 2.969 9.284 1.00 89.88 218 SER A CA 1
ATOM 1488 C C . SER A 1 218 ? 5.880 1.715 9.411 1.00 89.88 218 SER A C 1
ATOM 1490 O O . SER A 1 218 ? 5.408 1.390 10.495 1.00 89.88 218 SER A O 1
ATOM 1492 N N . LEU A 1 219 ? 5.645 1.020 8.301 1.00 91.56 219 LEU A N 1
ATOM 1493 C CA . LEU A 1 219 ? 4.736 -0.120 8.249 1.00 91.56 219 LEU A CA 1
ATOM 1494 C C . LEU A 1 219 ? 5.369 -1.318 7.552 1.00 91.56 219 LEU A C 1
ATOM 1496 O O . LEU A 1 219 ? 6.099 -1.181 6.570 1.00 91.56 219 LEU A O 1
ATOM 1500 N N . LYS A 1 220 ? 5.033 -2.511 8.041 1.00 91.00 220 LYS A N 1
ATOM 1501 C CA . LYS A 1 220 ? 5.446 -3.780 7.441 1.00 91.00 220 LYS A CA 1
ATOM 1502 C C . LYS A 1 220 ? 4.245 -4.674 7.202 1.00 91.00 220 LYS A C 1
ATOM 1504 O O . LYS A 1 220 ? 3.428 -4.845 8.101 1.00 91.00 220 LYS A O 1
ATOM 1509 N N . GLY A 1 221 ? 4.178 -5.263 6.019 1.00 92.25 221 GLY A N 1
ATOM 1510 C CA . GLY A 1 221 ? 3.139 -6.180 5.595 1.00 92.25 221 GLY A CA 1
ATOM 1511 C C . GLY A 1 221 ? 3.156 -7.469 6.404 1.00 92.25 221 GLY A C 1
ATOM 1512 O O . GLY A 1 221 ? 4.156 -7.829 7.042 1.00 92.25 221 GLY A O 1
ATOM 1513 N N . LEU A 1 222 ? 2.024 -8.167 6.373 1.00 93.75 222 LEU A N 1
ATOM 1514 C CA . LEU A 1 222 ? 1.819 -9.449 7.045 1.00 93.75 222 LEU A CA 1
ATOM 1515 C C . LEU A 1 222 ? 2.894 -10.476 6.667 1.00 93.75 222 LEU A C 1
ATOM 1517 O O . LEU A 1 222 ? 3.514 -10.390 5.617 1.00 93.75 222 LEU A O 1
ATOM 1521 N N . SER A 1 223 ? 3.105 -11.483 7.512 1.00 90.44 223 SER A N 1
ATOM 1522 C CA . SER A 1 223 ? 3.922 -12.652 7.157 1.00 90.44 223 SER A CA 1
ATOM 1523 C C . SER A 1 223 ? 3.013 -13.856 6.977 1.00 90.44 223 SER A C 1
ATOM 1525 O O . SER A 1 223 ? 2.098 -14.055 7.774 1.00 90.44 223 SER A O 1
ATOM 1527 N N . GLY A 1 224 ? 3.284 -14.687 5.968 1.00 88.56 224 GLY A N 1
ATOM 1528 C CA . GLY A 1 224 ? 2.521 -15.917 5.744 1.00 88.56 224 GLY A CA 1
ATOM 1529 C C . GLY A 1 224 ? 2.661 -16.929 6.885 1.00 88.56 224 GLY A C 1
ATOM 1530 O O . GLY A 1 224 ? 1.751 -17.717 7.131 1.00 88.56 224 GLY A O 1
ATOM 1531 N N . THR A 1 225 ? 3.772 -16.872 7.623 1.00 89.12 225 THR A N 1
ATOM 1532 C CA . THR A 1 225 ? 4.104 -17.812 8.705 1.00 89.12 225 THR A CA 1
ATOM 1533 C C . THR A 1 225 ? 3.691 -17.330 10.093 1.00 89.12 225 THR A C 1
ATOM 1535 O O . THR A 1 225 ? 3.777 -18.093 11.052 1.00 89.12 225 THR A O 1
ATOM 1538 N N . VAL A 1 226 ? 3.251 -16.076 10.223 1.00 89.69 226 VAL A N 1
ATOM 1539 C CA . VAL A 1 226 ? 2.869 -15.475 11.507 1.00 89.69 226 VAL A CA 1
ATOM 1540 C C . VAL A 1 226 ? 1.345 -15.345 11.565 1.00 89.69 226 VAL A C 1
ATOM 1542 O O . VAL A 1 226 ? 0.723 -15.031 10.548 1.00 89.69 226 VAL A O 1
ATOM 1545 N N . PRO A 1 227 ? 0.713 -15.572 12.729 1.00 91.12 227 PRO A N 1
ATOM 1546 C CA . PRO A 1 227 ? -0.707 -15.300 12.916 1.00 91.12 227 PRO A CA 1
ATOM 1547 C C . PRO A 1 227 ? -1.086 -13.866 12.530 1.00 91.12 227 PRO A C 1
ATOM 1549 O O . PRO A 1 227 ? -0.337 -12.925 12.794 1.00 91.12 227 PRO A O 1
ATOM 1552 N N . CYS A 1 228 ? -2.277 -13.689 11.962 1.00 90.75 228 CYS A N 1
ATOM 1553 C CA . CYS A 1 228 ? -2.825 -12.376 11.632 1.00 90.75 228 CYS A CA 1
ATOM 1554 C C . CYS A 1 228 ? -4.226 -12.219 12.238 1.00 90.75 228 CYS A C 1
ATOM 1556 O O . CYS A 1 228 ? -5.237 -12.498 11.585 1.00 90.75 228 CYS A O 1
ATOM 1558 N N . PRO A 1 229 ? -4.315 -11.800 13.512 1.00 89.62 229 PRO A N 1
ATOM 1559 C CA . PRO A 1 229 ? -5.591 -11.537 14.160 1.00 89.62 229 PRO A CA 1
ATOM 1560 C C . PRO A 1 229 ? -6.381 -10.436 13.436 1.00 89.62 229 PRO A C 1
ATOM 1562 O O . PRO A 1 229 ? -5.772 -9.549 12.841 1.00 89.62 229 PRO A O 1
ATOM 1565 N N . PRO A 1 230 ? -7.722 -10.461 13.493 1.00 84.56 230 PRO A N 1
ATOM 1566 C CA . PRO A 1 230 ? -8.551 -11.508 14.099 1.00 84.56 230 PRO A CA 1
ATOM 1567 C C . PRO A 1 230 ? -8.760 -12.736 13.188 1.00 84.56 230 PRO A C 1
ATOM 1569 O O . PRO A 1 230 ? -9.536 -13.620 13.530 1.00 84.56 230 PRO A O 1
ATOM 1572 N N . TYR A 1 231 ? -8.109 -12.793 12.023 1.00 85.50 231 TYR A N 1
ATOM 1573 C CA . TYR A 1 231 ? -8.462 -13.716 10.941 1.00 85.50 231 TYR A CA 1
ATOM 1574 C C . TYR A 1 231 ? -7.863 -15.117 11.091 1.00 85.50 231 TYR A C 1
ATOM 1576 O O . TYR A 1 231 ? -8.473 -16.100 10.680 1.00 85.50 231 TYR A O 1
ATOM 1584 N N . SER A 1 232 ? -6.662 -15.226 11.663 1.00 87.25 232 SER A N 1
ATOM 1585 C CA . SER A 1 232 ? -5.996 -16.517 11.835 1.00 87.25 232 SER A CA 1
ATOM 1586 C C . SER A 1 232 ? -5.001 -16.525 12.995 1.00 87.25 232 SER A C 1
ATOM 1588 O O . SER A 1 232 ? -4.351 -15.517 13.284 1.00 87.25 232 SER A O 1
ATOM 1590 N N . THR A 1 233 ? -4.862 -17.692 13.631 1.00 88.06 233 THR A N 1
ATOM 1591 C CA . THR A 1 233 ? -3.994 -17.953 14.791 1.00 88.06 233 THR A CA 1
ATOM 1592 C C . THR A 1 233 ? -2.776 -18.832 14.482 1.00 88.06 233 THR A C 1
ATOM 1594 O O . THR A 1 233 ? -1.940 -19.007 15.363 1.00 88.06 233 THR A O 1
ATOM 1597 N N . THR A 1 234 ? -2.641 -19.377 13.265 1.00 85.69 234 THR A N 1
ATOM 1598 C CA . THR A 1 234 ? -1.575 -20.345 12.905 1.00 85.69 234 THR A CA 1
ATOM 1599 C C . THR A 1 234 ? -0.736 -19.955 11.684 1.00 85.69 234 THR A C 1
ATOM 1601 O O . THR A 1 234 ? 0.224 -20.643 11.355 1.00 85.69 234 THR A O 1
ATOM 1604 N N . GLY A 1 235 ? -1.087 -18.871 10.998 1.00 87.06 235 GLY A N 1
ATOM 1605 C CA . GLY A 1 235 ? -0.439 -18.383 9.774 1.00 87.06 235 GLY A CA 1
ATOM 1606 C C . GLY A 1 235 ? -1.339 -17.365 9.083 1.00 87.06 235 GLY A C 1
ATOM 1607 O O . GLY A 1 235 ? -2.465 -17.168 9.537 1.00 87.06 235 GLY A O 1
ATOM 1608 N N . CYS A 1 236 ? -0.898 -16.723 8.005 1.00 89.56 236 CYS A N 1
ATOM 1609 C CA . CYS A 1 236 ? -1.713 -15.704 7.349 1.00 89.56 236 CYS A CA 1
ATOM 1610 C C . CYS A 1 236 ? -1.877 -15.926 5.841 1.00 89.56 236 CYS A C 1
ATOM 1612 O O . CYS A 1 236 ? -0.885 -15.857 5.116 1.00 89.56 236 CYS A O 1
ATOM 1614 N N . PRO A 1 237 ? -3.113 -16.100 5.325 1.00 89.19 237 PRO A N 1
ATOM 1615 C CA . PRO A 1 237 ? -3.339 -16.246 3.882 1.00 89.19 237 PRO A CA 1
ATOM 1616 C C . PRO A 1 237 ? -3.014 -14.965 3.098 1.00 89.19 237 PRO A C 1
ATOM 1618 O O . PRO A 1 237 ? -2.838 -15.007 1.885 1.00 89.19 237 PRO A O 1
ATOM 1621 N N . PHE A 1 238 ? -2.908 -13.835 3.799 1.00 91.88 238 PHE A N 1
ATOM 1622 C CA . PHE A 1 238 ? -2.571 -12.523 3.253 1.00 91.88 238 PHE A CA 1
ATOM 1623 C C . PHE A 1 238 ? -1.096 -12.159 3.478 1.00 91.88 238 PHE A C 1
ATOM 1625 O O . PHE A 1 238 ? -0.740 -10.984 3.452 1.00 91.88 238 PHE A O 1
ATOM 1632 N N . GLY A 1 239 ? -0.240 -13.145 3.768 1.00 91.44 239 GLY A N 1
ATOM 1633 C CA . GLY A 1 239 ? 1.188 -12.933 3.991 1.00 91.44 239 GLY A CA 1
ATOM 1634 C C . GLY A 1 239 ? 1.840 -12.162 2.845 1.00 91.44 239 GLY A C 1
ATOM 1635 O O . GLY A 1 239 ? 1.741 -12.575 1.698 1.00 91.44 239 GLY A O 1
ATOM 1636 N N . GLY A 1 240 ? 2.488 -11.047 3.165 1.00 89.75 240 GLY A N 1
ATOM 1637 C CA . GLY A 1 240 ? 3.088 -10.112 2.223 1.00 89.75 240 GLY A CA 1
ATOM 1638 C C . GLY A 1 240 ? 2.230 -8.880 1.928 1.00 89.75 240 GLY A C 1
ATOM 1639 O O . GLY A 1 240 ? 2.777 -7.884 1.476 1.00 89.75 240 GLY A O 1
ATOM 1640 N N . MET A 1 241 ? 0.924 -8.880 2.229 1.00 93.88 241 MET A N 1
ATOM 1641 C CA . MET A 1 241 ? 0.055 -7.710 2.025 1.00 93.88 241 MET A CA 1
ATOM 1642 C C . MET A 1 241 ? 0.273 -6.643 3.101 1.00 93.88 241 MET A C 1
ATOM 1644 O O . MET A 1 241 ? 0.356 -6.968 4.287 1.00 93.88 241 MET A O 1
ATOM 1648 N N . LEU A 1 242 ? 0.309 -5.373 2.686 1.00 95.25 242 LEU A N 1
ATOM 1649 C CA . LEU A 1 242 ? 0.444 -4.205 3.559 1.00 95.25 242 LEU A CA 1
ATOM 1650 C C . LEU A 1 242 ? -0.774 -3.273 3.467 1.00 95.25 242 LEU A C 1
ATOM 1652 O O . LEU A 1 242 ? -1.423 -3.021 4.481 1.00 95.25 242 LEU A O 1
ATOM 1656 N N . LEU A 1 243 ? -1.085 -2.769 2.270 1.00 96.69 243 LEU A N 1
ATOM 1657 C CA . LEU A 1 243 ? -2.256 -1.925 2.008 1.00 96.69 243 LEU A CA 1
ATOM 1658 C C . LEU A 1 243 ? -3.109 -2.602 0.938 1.00 96.69 243 LEU A C 1
ATOM 1660 O O . LEU A 1 243 ? -2.580 -3.037 -0.084 1.00 96.69 243 LEU A O 1
ATOM 1664 N N . TRP A 1 244 ? -4.414 -2.693 1.161 1.00 96.94 244 TRP A N 1
ATOM 1665 C CA . TRP A 1 244 ? -5.334 -3.316 0.215 1.00 96.94 244 TRP A CA 1
ATOM 1666 C C . TRP A 1 244 ? -6.660 -2.556 0.176 1.00 96.94 244 TRP A C 1
ATOM 1668 O O . TRP A 1 244 ? -7.365 -2.494 1.175 1.00 96.94 244 TRP A O 1
ATOM 1678 N N . GLN A 1 245 ? -7.026 -2.028 -0.988 1.00 96.19 245 GLN A N 1
ATOM 1679 C CA . GLN A 1 245 ? -8.389 -1.593 -1.289 1.00 96.19 245 GLN A CA 1
ATOM 1680 C C . GLN A 1 245 ? -9.198 -2.688 -2.000 1.00 96.19 245 GLN A C 1
ATOM 1682 O O . GLN A 1 245 ? -8.794 -3.206 -3.044 1.00 96.19 245 GLN A O 1
ATOM 1687 N N . ASP A 1 246 ? -10.343 -3.052 -1.427 1.00 94.31 246 ASP A N 1
ATOM 1688 C CA . ASP A 1 246 ? -11.268 -4.048 -1.965 1.00 94.31 246 ASP A CA 1
ATOM 1689 C C . ASP A 1 246 ? -11.739 -3.688 -3.381 1.00 94.31 246 ASP A C 1
ATOM 1691 O O . ASP A 1 246 ? -12.372 -2.653 -3.581 1.00 94.31 246 ASP A O 1
ATOM 1695 N N . GLY A 1 247 ? -11.466 -4.562 -4.354 1.00 91.38 247 GLY A N 1
ATOM 1696 C CA . GLY A 1 247 ? -11.908 -4.392 -5.740 1.00 91.38 247 GLY A CA 1
ATOM 1697 C C . GLY A 1 247 ? -13.405 -4.638 -5.958 1.00 91.38 247 GLY A C 1
ATOM 1698 O O . GLY A 1 247 ? -13.950 -4.227 -6.978 1.00 91.38 247 GLY A O 1
ATOM 1699 N N . GLY A 1 248 ? -14.083 -5.305 -5.018 1.00 90.38 248 GLY A N 1
ATOM 1700 C CA . GLY A 1 248 ? -15.528 -5.543 -5.064 1.00 90.38 248 GLY A CA 1
ATOM 1701 C C . GLY A 1 248 ? -16.370 -4.433 -4.425 1.00 90.38 248 GLY A C 1
ATOM 1702 O O . GLY A 1 248 ? -17.597 -4.428 -4.587 1.00 90.38 248 GLY A O 1
ATOM 1703 N N . ALA A 1 249 ? -15.729 -3.511 -3.703 1.00 91.81 249 ALA A N 1
ATOM 1704 C CA . ALA A 1 249 ? -16.379 -2.406 -3.012 1.00 91.81 249 ALA A CA 1
ATOM 1705 C C . ALA A 1 249 ? -16.665 -1.220 -3.948 1.00 91.81 249 ALA A C 1
ATOM 1707 O O . ALA A 1 249 ? -16.221 -1.150 -5.096 1.00 91.81 249 ALA A O 1
ATOM 1708 N N . SER A 1 250 ? -17.472 -0.278 -3.465 1.00 89.25 250 SER A N 1
ATOM 1709 C CA . SER A 1 250 ? -17.969 0.846 -4.256 1.00 89.25 250 SER A CA 1
ATOM 1710 C C . SER A 1 250 ? -16.897 1.848 -4.691 1.00 89.25 250 SER A C 1
ATOM 1712 O O . SER A 1 250 ? -17.127 2.590 -5.647 1.00 89.25 250 SER A O 1
ATOM 1714 N N . GLY A 1 251 ? -15.760 1.918 -3.993 1.00 81.81 251 GLY A N 1
ATOM 1715 C CA . GLY A 1 251 ? -14.691 2.876 -4.274 1.00 81.81 251 GLY A CA 1
ATOM 1716 C C . GLY A 1 251 ? -13.829 2.477 -5.470 1.00 81.81 251 GLY A C 1
ATOM 1717 O O . GLY A 1 251 ? -13.382 3.360 -6.203 1.00 81.81 251 GLY A O 1
ATOM 1718 N N . ALA A 1 252 ? -13.681 1.170 -5.716 1.00 82.94 252 ALA A N 1
ATOM 1719 C CA . ALA A 1 252 ? -12.800 0.599 -6.738 1.00 82.94 252 ALA A CA 1
ATOM 1720 C C . ALA A 1 252 ? -13.009 1.167 -8.149 1.00 82.94 252 ALA A C 1
ATOM 1722 O O . ALA A 1 252 ? -12.065 1.225 -8.919 1.00 82.94 252 ALA A O 1
ATOM 1723 N N . TYR A 1 253 ? -14.218 1.611 -8.501 1.00 72.75 253 TYR A N 1
ATOM 1724 C CA . TYR A 1 253 ? -14.529 2.108 -9.850 1.00 72.75 253 TYR A CA 1
ATOM 1725 C C . TYR A 1 253 ? -14.973 3.571 -9.882 1.00 72.75 253 TYR A C 1
ATOM 1727 O O . TYR A 1 253 ? -15.468 4.045 -10.903 1.00 72.75 253 TYR A O 1
ATOM 1735 N N . GLN A 1 254 ? -14.853 4.279 -8.758 1.00 77.50 254 GLN A N 1
ATOM 1736 C CA . GLN A 1 254 ? -15.322 5.659 -8.623 1.00 77.50 254 GLN A CA 1
ATOM 1737 C C . GLN A 1 254 ? -14.188 6.650 -8.331 1.00 77.50 254 GLN A C 1
ATOM 1739 O O . GLN A 1 254 ? -14.480 7.811 -8.058 1.00 77.50 254 GLN A O 1
ATOM 1744 N N . GLY A 1 255 ? -12.922 6.208 -8.375 1.00 76.19 255 GLY A N 1
ATOM 1745 C CA . GLY A 1 255 ? -11.771 7.030 -7.977 1.00 76.19 255 GLY A CA 1
ATOM 1746 C C . GLY A 1 255 ? -11.831 7.417 -6.498 1.00 76.19 255 GLY A C 1
ATOM 1747 O O . GLY A 1 255 ? -11.623 8.572 -6.152 1.00 76.19 255 GLY A O 1
ATOM 1748 N N . ARG A 1 256 ? -12.272 6.479 -5.647 1.00 79.69 256 ARG A N 1
ATOM 1749 C CA . ARG A 1 256 ? -12.385 6.649 -4.182 1.00 79.69 256 ARG A CA 1
ATOM 1750 C C . ARG A 1 256 ? -11.727 5.494 -3.426 1.00 79.69 256 ARG A C 1
ATOM 1752 O O . ARG A 1 256 ? -12.056 5.225 -2.277 1.00 79.69 256 ARG A O 1
ATOM 1759 N N . ALA A 1 257 ? -10.920 4.706 -4.120 1.00 89.94 257 ALA A N 1
ATOM 1760 C CA . ALA A 1 257 ? -10.177 3.583 -3.567 1.00 89.94 257 ALA A CA 1
ATOM 1761 C C . ALA A 1 257 ? -8.690 3.783 -3.855 1.00 89.94 257 ALA A C 1
ATOM 1763 O O . ALA A 1 257 ? -7.957 2.826 -4.133 1.00 89.94 257 ALA A O 1
ATOM 1764 N N . ASP A 1 258 ? -8.270 5.045 -3.816 1.00 94.75 258 ASP A N 1
ATOM 1765 C CA . ASP A 1 258 ? -6.897 5.420 -4.063 1.00 94.75 258 ASP A CA 1
ATOM 1766 C C . ASP A 1 258 ? -6.090 5.204 -2.783 1.00 94.75 258 ASP A C 1
ATOM 1768 O O . ASP A 1 258 ? -6.614 5.101 -1.662 1.00 94.75 258 ASP A O 1
ATOM 1772 N N . ILE A 1 259 ? -4.784 5.062 -2.959 1.00 95.88 259 ILE A N 1
ATOM 1773 C CA . ILE A 1 259 ? -3.837 4.892 -1.870 1.00 95.88 259 ILE A CA 1
ATOM 1774 C C . ILE A 1 259 ? -2.760 5.953 -2.039 1.00 95.88 259 ILE A C 1
ATOM 1776 O O . ILE A 1 259 ? -1.926 5.883 -2.944 1.00 95.88 259 ILE A O 1
ATOM 1780 N N . PHE A 1 260 ? -2.761 6.921 -1.128 1.00 94.06 260 PHE A N 1
ATOM 1781 C CA . PHE A 1 260 ? -1.766 7.981 -1.085 1.00 94.06 260 PHE A CA 1
ATOM 1782 C C . PHE A 1 260 ? -0.805 7.698 0.057 1.00 94.06 260 PHE A C 1
ATOM 1784 O O . PHE A 1 260 ? -1.180 7.698 1.229 1.00 94.06 260 PHE A O 1
ATOM 1791 N N . VAL A 1 261 ? 0.456 7.462 -0.286 1.00 90.62 261 VAL A N 1
ATOM 1792 C CA . VAL A 1 261 ? 1.526 7.292 0.687 1.00 90.62 261 VAL A CA 1
ATOM 1793 C C . VAL A 1 261 ? 2.568 8.373 0.487 1.00 90.62 261 VAL A C 1
ATOM 1795 O O . VAL A 1 261 ? 3.108 8.590 -0.596 1.00 90.62 261 VAL A O 1
ATOM 1798 N N . GLY A 1 262 ? 2.869 9.075 1.561 1.00 82.38 262 GLY A N 1
ATOM 1799 C CA . GLY A 1 262 ? 3.851 10.139 1.567 1.00 82.38 262 GLY A CA 1
ATOM 1800 C C . GLY A 1 262 ? 4.117 10.572 2.989 1.00 82.38 262 GLY A C 1
ATOM 1801 O O . GLY A 1 262 ? 3.429 10.161 3.914 1.00 82.38 262 GLY A O 1
ATOM 1802 N N . GLY A 1 263 ? 5.101 11.428 3.187 1.00 67.88 263 GLY A N 1
ATOM 1803 C CA . GLY A 1 263 ? 5.120 12.168 4.433 1.00 67.88 263 GLY A CA 1
ATOM 1804 C C . GLY A 1 263 ? 6.347 13.017 4.603 1.00 67.88 263 GLY A C 1
ATOM 1805 O O . GLY A 1 263 ? 7.433 12.637 4.193 1.00 67.88 263 GLY A O 1
ATOM 1806 N N . GLY A 1 264 ? 6.174 14.187 5.212 1.00 64.50 264 GLY A N 1
ATOM 1807 C CA . GLY A 1 264 ? 7.257 15.157 5.404 1.00 64.50 264 GLY A CA 1
ATOM 1808 C C . GLY A 1 264 ? 8.407 14.648 6.285 1.00 64.50 264 GLY A C 1
ATOM 1809 O O . GLY A 1 264 ? 9.510 15.181 6.195 1.00 64.50 264 GLY A O 1
ATOM 1810 N N . GLY A 1 265 ? 8.157 13.628 7.115 1.00 73.69 265 GLY A N 1
ATOM 1811 C CA . GLY A 1 265 ? 9.154 12.951 7.944 1.00 73.69 265 GLY A CA 1
ATOM 1812 C C . GLY A 1 265 ? 9.882 11.835 7.188 1.00 73.69 265 GLY A C 1
ATOM 1813 O O . GLY A 1 265 ? 10.615 12.093 6.238 1.00 73.69 265 GLY A O 1
ATOM 1814 N N . SER A 1 266 ? 9.685 10.586 7.618 1.00 78.62 266 SER A N 1
ATOM 1815 C CA . SER A 1 266 ? 10.293 9.388 7.017 1.00 78.62 266 SER A CA 1
ATOM 1816 C C . SER A 1 266 ? 9.241 8.419 6.479 1.00 78.62 266 SER A C 1
ATOM 1818 O O . SER A 1 266 ? 8.217 8.218 7.127 1.00 78.62 266 SER A O 1
ATOM 1820 N N . THR A 1 267 ? 9.522 7.768 5.347 1.00 82.56 267 THR A N 1
ATOM 1821 C CA . THR A 1 267 ? 8.640 6.744 4.748 1.00 82.56 267 THR A CA 1
ATOM 1822 C C . THR A 1 267 ? 9.328 5.382 4.717 1.00 82.56 267 THR A C 1
ATOM 1824 O O . THR A 1 267 ? 10.226 5.161 3.913 1.00 82.56 267 THR A O 1
ATOM 1827 N N . ASN A 1 268 ? 8.914 4.468 5.592 1.00 84.88 268 ASN A N 1
ATOM 1828 C CA . ASN A 1 268 ? 9.454 3.115 5.700 1.00 84.88 268 ASN A CA 1
ATOM 1829 C C . ASN A 1 268 ? 8.342 2.093 5.473 1.00 84.88 268 ASN A C 1
ATOM 1831 O O . ASN A 1 268 ? 7.494 1.894 6.336 1.00 84.88 268 ASN A O 1
ATOM 1835 N N . LEU A 1 269 ? 8.341 1.447 4.315 1.00 87.81 269 LEU A N 1
ATOM 1836 C CA . LEU A 1 269 ? 7.307 0.502 3.915 1.00 87.81 269 LEU A CA 1
ATOM 1837 C C . LEU A 1 269 ? 7.945 -0.823 3.514 1.00 87.81 269 LEU A C 1
ATOM 1839 O O . LEU A 1 269 ? 8.957 -0.850 2.812 1.00 87.81 269 LEU A O 1
ATOM 1843 N N . GLU A 1 270 ? 7.321 -1.915 3.934 1.00 87.94 270 GLU A N 1
ATOM 1844 C CA . GLU A 1 270 ? 7.657 -3.276 3.523 1.00 87.94 270 GLU A CA 1
ATOM 1845 C C . GLU A 1 270 ? 6.360 -4.012 3.166 1.00 87.94 270 GLU A C 1
ATOM 1847 O O . GLU A 1 270 ? 5.459 -4.044 3.997 1.00 87.94 270 GLU A O 1
ATOM 1852 N N . GLY A 1 271 ? 6.236 -4.601 1.974 1.00 89.56 271 GLY A N 1
ATOM 1853 C CA . GLY A 1 271 ? 5.088 -5.442 1.587 1.00 89.56 271 GLY A CA 1
ATOM 1854 C C . GLY A 1 271 ? 4.337 -4.979 0.334 1.00 89.56 271 GLY A C 1
ATOM 1855 O O . GLY A 1 271 ? 4.799 -4.128 -0.416 1.00 89.56 271 GLY A O 1
ATOM 1856 N N . THR A 1 272 ? 3.170 -5.560 0.075 1.00 91.88 272 THR A N 1
ATOM 1857 C CA . THR A 1 272 ? 2.382 -5.333 -1.143 1.00 91.88 272 THR A CA 1
ATOM 1858 C C . THR A 1 272 ? 1.285 -4.291 -0.914 1.00 91.88 272 THR A C 1
ATOM 1860 O O . THR A 1 272 ? 0.504 -4.391 0.036 1.00 91.88 272 THR A O 1
ATOM 1863 N N . ILE A 1 273 ? 1.221 -3.298 -1.801 1.00 94.56 273 ILE A N 1
ATOM 1864 C CA . ILE A 1 273 ? 0.166 -2.288 -1.911 1.00 94.56 273 ILE A CA 1
ATOM 1865 C C . ILE A 1 273 ? -0.713 -2.678 -3.096 1.00 94.56 273 ILE A C 1
ATOM 1867 O O . ILE A 1 273 ? -0.205 -2.821 -4.209 1.00 94.56 273 ILE A O 1
ATOM 1871 N N . TYR A 1 274 ? -2.013 -2.846 -2.867 1.00 94.31 274 TYR A N 1
ATOM 1872 C CA . TYR A 1 274 ? -2.956 -3.242 -3.906 1.00 94.31 274 TYR A CA 1
ATOM 1873 C C . TYR A 1 274 ? -4.230 -2.404 -3.926 1.00 94.31 274 TYR A C 1
ATOM 1875 O O . TYR A 1 274 ? -4.862 -2.175 -2.894 1.00 94.31 274 TYR A O 1
ATOM 1883 N N . THR A 1 275 ? -4.644 -2.029 -5.132 1.00 93.12 275 THR A N 1
ATOM 1884 C CA . THR A 1 275 ? -5.975 -1.502 -5.437 1.00 93.12 275 THR A CA 1
ATOM 1885 C C . THR A 1 275 ? -6.375 -1.954 -6.844 1.00 93.12 275 THR A C 1
ATOM 1887 O O . THR A 1 275 ? -5.611 -1.817 -7.795 1.00 93.12 275 THR A O 1
ATOM 1890 N N . ALA A 1 276 ? -7.558 -2.552 -6.992 1.00 85.50 276 ALA A N 1
ATOM 1891 C CA . ALA A 1 276 ? -7.973 -3.158 -8.265 1.00 85.50 276 ALA A CA 1
ATOM 1892 C C . ALA A 1 276 ? -8.349 -2.125 -9.346 1.00 85.50 276 ALA A C 1
ATOM 1894 O O . ALA A 1 276 ? -8.337 -2.432 -10.539 1.00 85.50 276 ALA A O 1
ATOM 1895 N N . GLY A 1 277 ? -8.735 -0.921 -8.921 1.00 85.00 277 GLY A N 1
ATOM 1896 C CA . GLY A 1 277 ? -9.292 0.113 -9.795 1.00 85.00 277 GLY A CA 1
ATOM 1897 C C . GLY A 1 277 ? -8.988 1.552 -9.365 1.00 85.00 277 GLY A C 1
ATOM 1898 O O . GLY A 1 277 ? -9.422 2.481 -10.040 1.00 85.00 277 GLY A O 1
ATOM 1899 N N . GLY A 1 278 ? -8.250 1.735 -8.265 1.00 89.62 278 GLY A N 1
ATOM 1900 C CA . GLY A 1 278 ? -7.782 3.042 -7.811 1.00 89.62 278 GLY A CA 1
ATOM 1901 C C . GLY A 1 278 ? -6.326 3.319 -8.173 1.00 89.62 278 GLY A C 1
ATOM 1902 O O . GLY A 1 278 ? -5.590 2.453 -8.666 1.00 89.62 278 GLY A O 1
ATOM 1903 N N . ASP A 1 279 ? -5.912 4.537 -7.869 1.00 92.12 279 ASP A N 1
ATOM 1904 C CA . ASP A 1 279 ? -4.565 5.029 -8.100 1.00 92.12 279 ASP A CA 1
ATOM 1905 C C . ASP A 1 279 ? -3.688 4.821 -6.861 1.00 92.12 279 ASP A C 1
ATOM 1907 O O . ASP A 1 279 ? -4.125 4.960 -5.716 1.00 92.12 279 ASP A O 1
ATOM 1911 N N . VAL A 1 280 ? -2.414 4.499 -7.075 1.00 92.81 280 VAL A N 1
ATOM 1912 C CA . VAL A 1 280 ? -1.408 4.456 -6.010 1.00 92.81 280 VAL A CA 1
ATOM 1913 C C . VAL A 1 280 ? -0.415 5.585 -6.215 1.00 92.81 280 VAL A C 1
ATOM 1915 O O . VAL A 1 280 ? 0.324 5.599 -7.194 1.00 92.81 280 VAL A O 1
ATOM 1918 N N . SER A 1 281 ? -0.339 6.511 -5.265 1.00 91.88 281 SER A N 1
ATOM 1919 C CA . SER A 1 281 ? 0.639 7.598 -5.289 1.00 91.88 281 SER A CA 1
ATOM 1920 C C . SER A 1 281 ? 1.630 7.438 -4.147 1.00 91.88 281 SER A C 1
ATOM 1922 O O . SER A 1 281 ? 1.239 7.448 -2.981 1.00 91.88 281 SER A O 1
ATOM 1924 N N . LEU A 1 282 ? 2.915 7.297 -4.471 1.00 88.44 282 LEU A N 1
ATOM 1925 C CA . LEU A 1 282 ? 4.000 7.314 -3.492 1.00 88.44 282 LEU A CA 1
ATOM 1926 C C . LEU A 1 282 ? 4.817 8.591 -3.658 1.00 88.44 282 LEU A C 1
ATOM 1928 O O . LEU A 1 282 ? 5.315 8.887 -4.745 1.00 88.44 282 LEU A O 1
ATOM 1932 N N . SER A 1 283 ? 5.018 9.326 -2.569 1.00 83.19 283 SER A N 1
ATOM 1933 C CA . SER A 1 283 ? 5.915 10.480 -2.540 1.00 83.19 283 SER A CA 1
ATOM 1934 C C . SER A 1 283 ? 7.058 10.281 -1.547 1.00 83.19 283 SER A C 1
ATOM 1936 O O . SER A 1 283 ? 6.844 9.965 -0.379 1.00 83.19 283 SER A O 1
ATOM 1938 N N . GLY A 1 284 ? 8.297 10.441 -2.022 1.00 66.06 284 GLY A N 1
ATOM 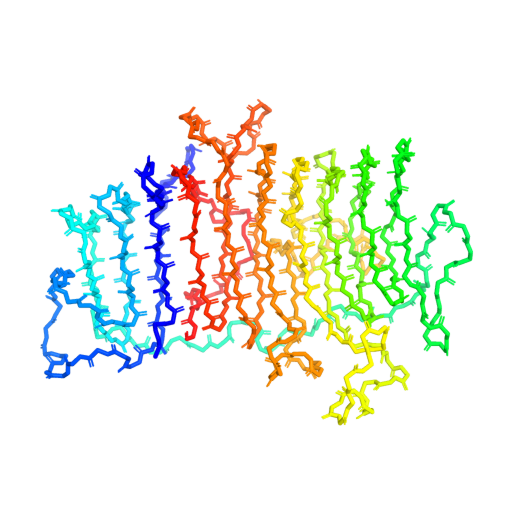1939 C CA . GLY A 1 284 ? 9.499 10.370 -1.184 1.00 66.06 284 GLY A CA 1
ATOM 1940 C C . GLY A 1 284 ? 9.891 11.740 -0.624 1.00 66.06 284 GLY A C 1
ATOM 1941 O O . GLY A 1 284 ? 9.868 12.733 -1.354 1.00 66.06 284 GLY A O 1
ATOM 1942 N N . SER A 1 285 ? 10.293 11.800 0.650 1.00 59.28 285 SER A N 1
ATOM 1943 C CA . SER A 1 285 ? 10.610 13.056 1.355 1.00 59.28 285 SER A CA 1
ATOM 1944 C C . SER A 1 285 ?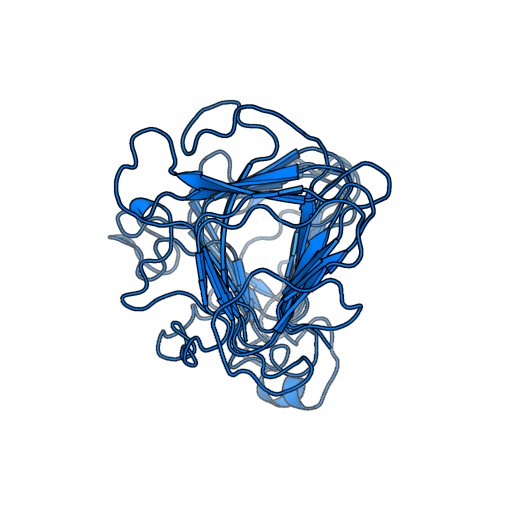 12.086 13.309 1.657 1.00 59.28 285 SER A C 1
ATOM 1946 O O . SER A 1 285 ? 12.442 14.431 2.006 1.00 59.28 285 SER A O 1
ATOM 1948 N N . SER A 1 286 ? 12.986 12.336 1.504 1.00 54.56 286 SER A N 1
ATOM 1949 C CA . SER A 1 286 ? 14.432 12.596 1.588 1.00 54.56 286 SER A CA 1
ATOM 1950 C C . SER A 1 286 ? 15.263 11.457 0.995 1.00 54.56 286 SER A C 1
ATOM 1952 O O . SER A 1 286 ? 14.932 10.282 1.129 1.00 54.56 286 SER A O 1
ATOM 1954 N N . SER A 1 287 ? 16.344 11.810 0.291 1.00 50.91 287 SER A N 1
ATOM 1955 C CA . SER A 1 287 ? 17.254 10.862 -0.354 1.00 50.91 287 SER A CA 1
ATOM 1956 C C . SER A 1 287 ? 18.264 10.319 0.660 1.00 50.91 287 SER A C 1
ATOM 1958 O O . SER A 1 287 ? 19.255 10.983 0.964 1.00 50.91 287 SER A O 1
ATOM 1960 N N . SER A 1 288 ? 18.053 9.113 1.174 1.00 50.81 288 SER A N 1
ATOM 1961 C CA . SER A 1 288 ? 19.083 8.388 1.925 1.00 50.81 288 SER A CA 1
ATOM 1962 C C . SER A 1 288 ? 19.584 7.199 1.114 1.00 50.81 288 SER A C 1
ATOM 1964 O O . SER A 1 288 ? 18.840 6.295 0.743 1.00 50.81 288 SER A O 1
ATOM 1966 N N . THR A 1 289 ? 20.885 7.188 0.843 1.00 48.75 289 THR A N 1
ATOM 1967 C CA . THR A 1 289 ? 21.644 5.966 0.560 1.00 48.75 289 THR A CA 1
ATOM 1968 C C . THR A 1 289 ? 21.593 5.053 1.787 1.00 48.75 289 THR A C 1
ATOM 1970 O O . THR A 1 289 ? 21.844 5.530 2.891 1.00 48.75 289 THR A O 1
ATOM 1973 N N . GLY A 1 290 ? 21.294 3.759 1.613 1.00 52.91 290 GLY A N 1
ATOM 1974 C CA . GLY A 1 290 ? 21.363 2.772 2.706 1.00 52.91 290 GLY A CA 1
ATOM 1975 C C . GLY A 1 290 ? 20.146 1.866 2.907 1.00 52.91 290 GLY A C 1
ATOM 1976 O O . GLY A 1 290 ? 20.074 1.201 3.934 1.00 52.91 290 GLY A O 1
ATOM 1977 N N . CYS A 1 291 ? 19.204 1.804 1.962 1.00 62.22 291 CYS A N 1
ATOM 1978 C CA . CYS A 1 291 ? 18.045 0.925 2.104 1.00 62.22 291 CYS A CA 1
ATOM 1979 C C . CYS A 1 291 ? 18.417 -0.559 2.104 1.00 62.22 291 CYS A C 1
ATOM 1981 O O . CYS A 1 291 ? 18.748 -1.131 1.068 1.00 62.22 291 CYS A O 1
ATOM 1983 N N . THR A 1 292 ? 18.314 -1.182 3.278 1.00 59.94 292 THR A N 1
ATOM 1984 C CA . THR A 1 292 ? 18.518 -2.618 3.487 1.00 59.94 292 THR A CA 1
ATOM 1985 C C . THR A 1 292 ? 17.247 -3.227 4.077 1.00 59.94 292 THR A C 1
ATOM 1987 O O . THR A 1 292 ? 16.930 -2.958 5.232 1.00 59.94 292 THR A O 1
ATOM 1990 N N . PRO A 1 293 ? 16.470 -4.040 3.344 1.00 54.56 293 PRO A N 1
ATOM 1991 C CA . PRO A 1 293 ? 15.319 -4.728 3.931 1.00 54.56 293 PRO A CA 1
ATOM 1992 C C . PRO A 1 293 ? 15.718 -5.465 5.214 1.00 54.56 293 PRO A C 1
ATOM 1994 O O . PRO A 1 293 ? 16.803 -6.037 5.284 1.00 54.56 293 PRO A O 1
ATOM 1997 N N . ASN A 1 294 ? 14.866 -5.415 6.241 1.00 52.50 294 ASN A N 1
ATOM 1998 C CA . ASN A 1 294 ? 15.093 -6.022 7.563 1.00 52.50 294 ASN A CA 1
ATOM 1999 C C . ASN A 1 294 ? 16.179 -5.393 8.472 1.00 52.50 294 ASN A C 1
ATOM 2001 O O . ASN A 1 294 ? 16.397 -5.901 9.571 1.00 52.50 294 ASN A O 1
ATOM 2005 N N . GLY A 1 295 ? 16.812 -4.275 8.098 1.00 54.84 295 GLY A N 1
ATOM 2006 C CA . GLY A 1 295 ? 17.726 -3.530 8.985 1.00 54.84 295 GLY A CA 1
ATOM 2007 C C . GLY A 1 295 ? 17.012 -2.605 9.991 1.00 54.84 295 GLY A C 1
ATOM 2008 O O . GLY A 1 295 ? 16.001 -1.974 9.671 1.00 54.84 295 GLY A O 1
ATOM 2009 N N . SER A 1 296 ? 17.538 -2.472 11.213 1.00 48.94 296 SER A N 1
ATOM 2010 C CA . SER A 1 296 ? 17.162 -1.381 12.128 1.00 48.94 296 SER A CA 1
ATOM 2011 C C . SER A 1 296 ? 17.833 -0.076 11.680 1.00 48.94 296 SER A C 1
ATOM 2013 O O . SER A 1 296 ? 19.046 -0.063 11.492 1.00 48.94 296 SER A O 1
ATOM 2015 N N . GLY A 1 297 ? 17.077 1.018 11.544 1.00 53.06 297 GLY A N 1
ATOM 2016 C CA . GLY A 1 297 ? 17.622 2.338 11.176 1.00 53.06 297 GLY A CA 1
ATOM 2017 C C . GLY A 1 297 ? 17.517 2.714 9.694 1.00 53.06 297 GLY A C 1
ATOM 2018 O O . GLY A 1 297 ? 18.070 3.732 9.286 1.00 53.06 297 GLY A O 1
ATOM 2019 N N . ASN A 1 298 ? 16.791 1.935 8.890 1.00 56.78 298 ASN A N 1
ATOM 2020 C CA . ASN A 1 298 ? 16.449 2.330 7.528 1.00 56.78 298 ASN A CA 1
ATOM 2021 C C . ASN A 1 298 ? 15.533 3.555 7.553 1.00 56.78 298 ASN A C 1
ATOM 2023 O O . ASN A 1 298 ? 14.464 3.512 8.158 1.00 56.78 298 ASN A O 1
ATOM 2027 N N . LEU A 1 299 ? 15.953 4.638 6.910 1.00 57.75 299 LEU A N 1
ATOM 2028 C CA . LEU A 1 299 ? 15.119 5.809 6.667 1.00 57.75 299 LEU A CA 1
ATOM 2029 C C . LEU A 1 299 ? 14.834 5.869 5.163 1.00 57.75 299 LEU A C 1
ATOM 2031 O O . LEU A 1 299 ? 15.765 5.759 4.364 1.00 57.75 299 LEU A O 1
ATOM 2035 N N . ASN A 1 300 ? 13.566 6.070 4.799 1.00 64.94 300 ASN A N 1
ATOM 2036 C CA . ASN A 1 300 ? 13.082 6.326 3.434 1.00 64.94 300 ASN A CA 1
ATOM 2037 C C . ASN A 1 300 ? 13.176 5.138 2.467 1.00 64.94 300 ASN A C 1
ATOM 2039 O O . ASN A 1 300 ? 13.566 5.295 1.307 1.00 64.94 300 ASN A O 1
ATOM 2043 N N . CYS A 1 301 ? 12.820 3.947 2.941 1.00 75.81 301 CYS A N 1
ATOM 2044 C CA . CYS A 1 301 ? 12.821 2.736 2.128 1.00 75.81 301 CYS A CA 1
ATOM 2045 C C . CYS A 1 301 ? 11.400 2.262 1.864 1.00 75.81 301 CYS A C 1
ATOM 2047 O O . CYS A 1 301 ? 10.646 2.031 2.804 1.00 75.81 301 CYS A O 1
ATOM 2049 N N . ALA A 1 302 ? 11.062 2.047 0.595 1.00 82.88 302 ALA A N 1
ATOM 2050 C CA . ALA A 1 302 ? 9.821 1.394 0.206 1.00 82.88 302 ALA A CA 1
ATOM 2051 C C . ALA A 1 302 ? 10.157 0.051 -0.438 1.00 82.88 302 ALA A C 1
ATOM 2053 O O . ALA A 1 302 ? 10.183 -0.080 -1.658 1.00 82.88 302 ALA A O 1
ATOM 2054 N N . ALA A 1 303 ? 10.438 -0.951 0.397 1.00 83.12 303 ALA A N 1
ATOM 2055 C CA . ALA A 1 303 ? 10.536 -2.340 -0.033 1.00 83.12 303 ALA A CA 1
ATOM 2056 C C . ALA A 1 303 ? 9.120 -2.836 -0.351 1.00 83.12 303 ALA A C 1
ATOM 2058 O O . ALA A 1 303 ? 8.511 -3.542 0.448 1.00 83.12 303 ALA A O 1
ATOM 2059 N N . VAL A 1 304 ? 8.545 -2.378 -1.461 1.00 85.56 304 VAL A N 1
ATOM 2060 C CA . VAL A 1 304 ? 7.139 -2.622 -1.777 1.00 85.56 304 VAL A CA 1
ATOM 2061 C C . VAL A 1 304 ? 6.939 -3.199 -3.163 1.00 85.56 304 VAL A C 1
ATOM 2063 O O . VAL A 1 304 ? 7.654 -2.873 -4.109 1.00 85.56 304 VAL A O 1
ATOM 2066 N N . GLN A 1 305 ? 5.905 -4.022 -3.273 1.00 86.88 305 GLN A N 1
ATOM 2067 C CA . GLN A 1 305 ? 5.274 -4.374 -4.535 1.00 86.88 305 GLN A CA 1
ATOM 2068 C C . GLN A 1 305 ? 4.015 -3.518 -4.684 1.00 86.88 305 GLN A C 1
ATOM 2070 O O . GLN A 1 305 ? 3.226 -3.434 -3.747 1.00 86.88 305 GLN A O 1
ATOM 2075 N N . ILE A 1 306 ? 3.814 -2.895 -5.842 1.00 89.31 306 ILE A N 1
ATOM 2076 C CA . ILE A 1 306 ? 2.614 -2.099 -6.127 1.00 89.31 306 ILE A CA 1
ATOM 2077 C C . ILE A 1 306 ? 1.817 -2.811 -7.213 1.00 89.31 306 ILE A C 1
ATOM 2079 O O . ILE A 1 306 ? 2.383 -3.190 -8.237 1.00 89.31 306 ILE A O 1
ATOM 2083 N N . ILE A 1 307 ? 0.521 -2.998 -6.969 1.00 89.69 307 ILE A N 1
ATOM 2084 C CA . ILE A 1 307 ? -0.434 -3.557 -7.923 1.00 89.69 307 ILE A CA 1
ATOM 2085 C C . ILE A 1 307 ? -1.637 -2.617 -7.980 1.00 89.69 307 ILE A C 1
ATOM 2087 O O . ILE A 1 307 ? -2.397 -2.536 -7.018 1.00 89.69 307 ILE A O 1
ATOM 2091 N N . ALA A 1 308 ? -1.788 -1.863 -9.063 1.00 89.44 308 ALA A N 1
ATOM 2092 C CA . ALA A 1 308 ? -2.731 -0.745 -9.108 1.00 89.44 308 ALA A CA 1
ATOM 2093 C C . ALA A 1 308 ? -3.358 -0.547 -10.489 1.00 89.44 308 ALA A C 1
ATOM 2095 O O . ALA A 1 308 ? -2.856 -1.092 -11.477 1.00 89.44 308 ALA A O 1
ATOM 2096 N N . TRP A 1 309 ? -4.422 0.263 -10.551 1.00 85.81 309 TRP A N 1
ATOM 2097 C CA . TRP A 1 309 ? -4.968 0.733 -11.823 1.00 85.81 309 TRP A CA 1
ATOM 2098 C C . TRP A 1 309 ? -4.067 1.772 -12.465 1.00 85.81 309 TRP A C 1
ATOM 2100 O O . TRP A 1 309 ? -3.712 1.623 -13.618 1.00 85.81 309 TRP A O 1
ATOM 2110 N N . THR A 1 310 ? -3.638 2.783 -11.719 1.00 88.50 310 THR A N 1
ATOM 2111 C CA . THR A 1 310 ? -2.447 3.541 -12.092 1.00 88.50 310 THR A CA 1
ATOM 2112 C C . THR A 1 310 ? -1.514 3.636 -10.904 1.00 88.50 310 THR A C 1
ATOM 2114 O O . THR A 1 310 ? -1.929 3.501 -9.749 1.00 88.50 310 THR A O 1
ATOM 2117 N N . PHE A 1 311 ? -0.232 3.874 -11.165 1.00 89.19 311 PHE A N 1
ATOM 2118 C CA . PHE A 1 311 ? 0.652 4.325 -10.104 1.00 89.19 311 PHE A CA 1
ATOM 2119 C C . PHE A 1 311 ? 1.446 5.552 -10.514 1.00 89.19 311 PHE A C 1
ATOM 2121 O O . PHE A 1 311 ? 1.917 5.697 -11.647 1.00 89.19 311 PHE A O 1
ATOM 2128 N N . GLN A 1 312 ? 1.636 6.416 -9.529 1.00 90.06 312 GLN A N 1
ATOM 2129 C CA . GLN A 1 312 ? 2.469 7.586 -9.625 1.00 90.06 312 GLN A CA 1
ATOM 2130 C C . GLN A 1 312 ? 3.529 7.554 -8.533 1.00 90.06 312 GLN A C 1
ATOM 2132 O O . GLN A 1 312 ? 3.241 7.335 -7.358 1.00 90.06 312 GLN A O 1
ATOM 2137 N N . ILE A 1 313 ? 4.768 7.843 -8.916 1.00 86.56 313 ILE A N 1
ATOM 2138 C CA . ILE A 1 313 ? 5.836 8.117 -7.960 1.00 86.56 313 ILE A CA 1
ATOM 2139 C C . ILE A 1 313 ? 6.279 9.557 -8.151 1.00 86.56 313 ILE A C 1
ATOM 2141 O O . ILE A 1 313 ? 6.607 9.983 -9.259 1.00 86.56 313 ILE A O 1
ATOM 2145 N N . GLY A 1 314 ? 6.219 10.325 -7.068 1.00 83.50 314 GLY A N 1
ATOM 2146 C CA . GLY A 1 314 ? 6.498 11.752 -7.051 1.00 83.50 314 GLY A CA 1
ATOM 2147 C C . GLY A 1 314 ? 7.446 12.166 -5.931 1.00 83.50 314 GLY A C 1
ATOM 2148 O O . GLY A 1 314 ? 7.874 11.368 -5.098 1.00 83.50 314 GLY A O 1
ATOM 2149 N N . GLY A 1 315 ? 7.748 13.461 -5.894 1.00 79.44 315 GLY A N 1
ATOM 2150 C CA . GLY A 1 315 ? 8.573 14.074 -4.857 1.00 79.44 315 GLY A CA 1
ATOM 2151 C C . GLY A 1 315 ? 9.927 14.552 -5.371 1.00 79.44 315 GLY A C 1
ATOM 2152 O O . GLY A 1 315 ? 10.226 14.533 -6.567 1.00 79.44 315 GLY A O 1
ATOM 2153 N N . SER A 1 316 ? 10.737 15.060 -4.449 1.00 74.06 316 SER A N 1
ATOM 2154 C CA . SER A 1 316 ? 12.076 15.589 -4.729 1.00 74.06 316 SER A CA 1
ATOM 2155 C C . SER A 1 316 ? 13.192 14.580 -4.458 1.00 74.06 316 SER A C 1
ATOM 2157 O O . SER A 1 316 ? 14.333 14.856 -4.809 1.00 74.06 316 SER A O 1
ATOM 2159 N N . ALA A 1 317 ? 12.879 13.431 -3.854 1.00 73.31 317 ALA A N 1
ATOM 2160 C CA . ALA A 1 317 ? 13.843 12.402 -3.481 1.00 73.31 317 ALA A CA 1
ATOM 2161 C C . ALA A 1 317 ? 13.718 11.137 -4.341 1.00 73.31 317 ALA A C 1
ATOM 2163 O O . ALA A 1 317 ? 12.663 10.848 -4.909 1.00 73.31 317 ALA A O 1
ATOM 2164 N N . ILE A 1 318 ? 14.808 10.371 -4.413 1.00 78.12 318 ILE A N 1
ATOM 2165 C CA . ILE A 1 318 ? 14.807 9.030 -5.002 1.00 78.12 318 ILE A CA 1
ATOM 2166 C C . ILE A 1 318 ? 14.171 8.064 -4.003 1.00 78.12 318 ILE A C 1
ATOM 2168 O O . ILE A 1 318 ? 14.658 7.921 -2.879 1.00 78.12 318 ILE A O 1
ATOM 2172 N N . LEU A 1 319 ? 13.120 7.374 -4.433 1.00 81.94 319 LEU A N 1
ATOM 2173 C CA . LEU A 1 319 ? 12.527 6.262 -3.713 1.00 81.94 319 LEU A CA 1
ATOM 2174 C C . LEU A 1 319 ? 13.336 4.990 -3.988 1.00 81.94 319 LEU A C 1
ATOM 2176 O O . LEU A 1 319 ? 13.368 4.478 -5.109 1.00 81.94 319 LEU A O 1
ATOM 2180 N N . ASN A 1 320 ? 14.005 4.482 -2.957 1.00 82.81 320 ASN A N 1
ATOM 2181 C CA . ASN A 1 320 ? 14.718 3.213 -3.031 1.00 82.81 320 ASN A CA 1
ATOM 2182 C C . ASN A 1 320 ? 13.747 2.062 -2.756 1.00 82.81 320 ASN A C 1
ATOM 2184 O O . ASN A 1 320 ? 13.139 1.992 -1.683 1.00 82.81 320 ASN A O 1
ATOM 2188 N N . MET A 1 321 ? 13.650 1.154 -3.722 1.00 84.94 321 MET A N 1
ATOM 2189 C CA . MET A 1 321 ? 12.738 0.017 -3.729 1.00 84.94 321 MET A CA 1
ATOM 2190 C C . MET A 1 321 ? 13.529 -1.292 -3.806 1.00 84.94 321 MET A C 1
ATOM 2192 O O . MET A 1 321 ? 13.604 -1.920 -4.867 1.00 84.94 321 MET A O 1
ATOM 2196 N N . PRO A 1 322 ? 14.180 -1.701 -2.704 1.00 82.62 322 PRO A N 1
ATOM 2197 C CA . PRO A 1 322 ? 14.833 -2.994 -2.669 1.00 82.62 322 PRO A CA 1
ATOM 2198 C C . PRO A 1 322 ? 13.783 -4.105 -2.797 1.00 82.62 322 PRO A C 1
ATOM 2200 O O . PRO A 1 322 ? 12.769 -4.083 -2.096 1.00 82.62 322 PRO A O 1
ATOM 2203 N N . TYR A 1 323 ? 14.023 -5.085 -3.665 1.00 80.50 323 TYR A N 1
ATOM 2204 C CA . TYR A 1 323 ? 13.147 -6.242 -3.806 1.00 80.50 323 TYR A CA 1
ATOM 2205 C C . TYR A 1 323 ? 13.694 -7.438 -3.022 1.00 80.50 323 TYR A C 1
ATOM 2207 O O . TYR A 1 323 ? 14.861 -7.808 -3.152 1.00 80.50 323 TYR A O 1
ATOM 2215 N N . ASP A 1 324 ? 12.828 -8.066 -2.233 1.00 77.12 324 ASP A N 1
ATOM 2216 C CA . ASP A 1 324 ? 13.060 -9.377 -1.633 1.00 77.12 324 ASP A CA 1
ATOM 2217 C C . ASP A 1 324 ? 11.810 -10.220 -1.889 1.00 77.12 324 ASP A C 1
ATOM 2219 O O . ASP A 1 324 ? 10.745 -9.891 -1.357 1.00 77.12 324 ASP A O 1
ATOM 2223 N N . PRO A 1 325 ? 11.894 -11.283 -2.709 1.00 72.88 325 PRO A N 1
ATOM 2224 C CA . PRO A 1 325 ? 10.725 -12.086 -3.035 1.00 72.88 325 PRO A CA 1
ATOM 2225 C C . PRO A 1 325 ? 10.053 -12.675 -1.791 1.00 72.88 325 PRO A C 1
ATOM 2227 O O . PRO A 1 325 ? 8.846 -12.862 -1.828 1.00 72.88 325 PRO A O 1
ATOM 2230 N N . ASN A 1 326 ? 10.786 -12.896 -0.691 1.00 73.06 326 ASN A N 1
ATOM 2231 C CA . ASN A 1 326 ? 10.255 -13.514 0.528 1.00 73.06 326 ASN A CA 1
ATOM 2232 C C . ASN A 1 326 ? 9.436 -12.560 1.413 1.00 73.06 326 ASN A C 1
ATOM 2234 O O . ASN A 1 326 ? 8.799 -13.010 2.367 1.00 73.06 326 ASN A O 1
ATOM 2238 N N . LEU A 1 327 ? 9.501 -11.248 1.162 1.00 69.56 327 LEU A N 1
ATOM 2239 C CA . LEU A 1 327 ? 8.802 -10.232 1.961 1.00 69.56 327 LEU A CA 1
ATOM 2240 C C . LEU A 1 327 ? 7.500 -9.757 1.309 1.00 69.56 327 LEU A C 1
ATOM 2242 O O . LEU A 1 327 ? 6.723 -9.040 1.941 1.00 69.56 327 LEU A O 1
ATOM 2246 N N . PHE A 1 328 ? 7.262 -10.130 0.054 1.00 75.44 328 PHE A N 1
ATOM 2247 C CA . PHE A 1 328 ? 6.106 -9.682 -0.717 1.00 75.44 328 PHE A CA 1
ATOM 2248 C C . PHE A 1 328 ? 5.015 -10.731 -0.751 1.00 75.44 328 PHE A C 1
ATOM 2250 O O . PHE A 1 328 ? 5.223 -11.896 -0.412 1.00 75.44 328 PHE A O 1
ATOM 2257 N N . TYR A 1 329 ? 3.824 -10.314 -1.167 1.00 66.19 329 TYR A N 1
ATOM 2258 C CA . TYR A 1 329 ? 2.781 -11.274 -1.466 1.00 66.19 329 TYR A CA 1
ATOM 2259 C C . TYR A 1 329 ? 3.241 -12.136 -2.649 1.00 66.19 329 TYR A C 1
ATOM 2261 O O . TYR A 1 329 ? 3.520 -11.630 -3.740 1.00 66.19 329 TYR A O 1
ATOM 2269 N N . HIS A 1 330 ? 3.385 -13.443 -2.422 1.00 63.09 330 HIS A N 1
ATOM 2270 C CA . HIS A 1 330 ? 3.871 -14.363 -3.445 1.00 63.09 330 HIS A CA 1
ATOM 2271 C C . HIS A 1 330 ? 2.794 -14.558 -4.509 1.00 63.09 330 HIS A C 1
ATOM 2273 O O . HIS A 1 330 ? 1.885 -1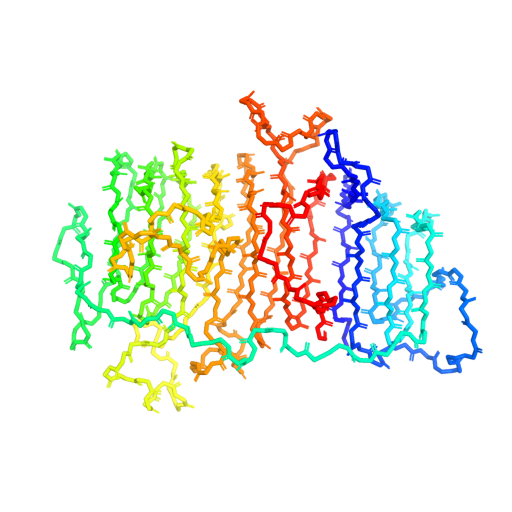5.377 -4.368 1.00 63.09 330 HIS A O 1
ATOM 2279 N N . LEU A 1 331 ? 2.929 -13.828 -5.609 1.00 58.78 331 LEU A N 1
ATOM 2280 C CA . LEU A 1 331 ? 2.177 -14.114 -6.812 1.00 58.78 331 LEU A CA 1
ATOM 2281 C C . LEU A 1 331 ? 2.863 -15.238 -7.576 1.00 58.78 331 LEU A C 1
ATOM 2283 O O . LEU A 1 331 ? 4.043 -15.148 -7.908 1.00 58.78 331 LEU A O 1
ATOM 2287 N N . ALA A 1 332 ? 2.111 -16.285 -7.909 1.00 41.25 332 ALA A N 1
ATOM 2288 C CA . ALA A 1 332 ? 2.597 -17.326 -8.811 1.00 41.25 332 ALA A CA 1
ATOM 2289 C C . ALA A 1 332 ? 2.865 -16.791 -10.238 1.00 41.25 332 ALA A C 1
ATOM 2291 O O . ALA A 1 332 ? 3.501 -17.473 -11.038 1.00 41.25 332 ALA A O 1
ATOM 2292 N N . LEU A 1 333 ? 2.384 -15.582 -10.563 1.00 38.97 333 LEU A N 1
ATOM 2293 C CA . LEU A 1 333 ? 2.478 -14.928 -11.868 1.00 38.97 333 LEU A CA 1
ATOM 2294 C C . LEU A 1 333 ? 2.858 -13.445 -11.694 1.00 38.97 333 LEU A C 1
ATOM 2296 O O . LEU A 1 333 ? 2.515 -12.827 -10.693 1.00 38.97 333 LEU A O 1
ATOM 2300 N N . LYS A 1 334 ? 3.610 -12.893 -12.651 1.00 42.25 334 LYS A N 1
ATOM 2301 C CA . LYS A 1 334 ? 4.231 -11.558 -12.589 1.00 42.25 334 LYS A CA 1
ATOM 2302 C C . LYS A 1 334 ? 3.214 -10.441 -12.249 1.00 42.25 334 LYS A C 1
ATOM 2304 O O . LYS A 1 334 ? 2.094 -10.468 -12.748 1.00 42.25 334 LYS A O 1
ATOM 2309 N N . GLY A 1 335 ? 3.605 -9.498 -11.382 1.00 40.25 335 GLY A N 1
ATOM 2310 C CA . GLY A 1 335 ? 2.764 -8.418 -10.837 1.00 40.25 335 GLY A CA 1
ATOM 2311 C C . GLY A 1 335 ? 2.296 -7.411 -11.891 1.00 40.25 335 GLY A C 1
ATOM 2312 O O . GLY A 1 335 ? 2.926 -7.286 -12.933 1.00 40.25 335 GLY A O 1
ATOM 2313 N N . LEU A 1 336 ? 1.181 -6.731 -11.618 1.00 34.69 336 LEU A N 1
ATOM 2314 C CA . LEU A 1 336 ? 0.376 -5.957 -12.569 1.00 34.69 336 LEU A CA 1
ATOM 2315 C C . LEU A 1 336 ? 0.367 -4.461 -12.227 1.00 34.69 336 LEU A C 1
ATOM 2317 O O . LEU A 1 336 ? 0.146 -4.106 -11.078 1.00 34.69 336 LEU A O 1
ATOM 2321 N N . VAL A 1 337 ? 0.494 -3.597 -13.231 1.00 35.09 337 VAL A N 1
ATOM 2322 C CA . VAL A 1 337 ? -0.089 -2.243 -13.243 1.00 35.09 337 VAL A CA 1
ATOM 2323 C C . VAL A 1 337 ? -1.021 -2.225 -14.444 1.00 35.09 337 VAL A C 1
ATOM 2325 O O . VAL A 1 337 ? -0.587 -2.641 -15.521 1.00 35.09 337 VAL A O 1
ATOM 2328 N N . ARG A 1 338 ? -2.295 -1.872 -14.257 1.00 32.56 338 ARG A N 1
ATOM 2329 C CA . ARG A 1 338 ? -3.274 -1.861 -15.353 1.00 32.56 338 ARG A CA 1
ATOM 2330 C C . ARG A 1 338 ? -3.210 -0.599 -16.207 1.00 32.56 338 ARG A C 1
ATOM 2332 O O . ARG A 1 338 ? -2.591 0.373 -15.760 1.00 32.56 338 ARG A O 1
#

pLDDT: mean 83.94, std 12.84, range [32.56, 98.0]

Secondary structure (DSSP, 8-state):
--SEEEE--TTT-EEEEEEPTT--S---EEEE----SPSP--S--PPBS-S--SEEEESTT-EEEEEEEEESS-EEE-SSSPPEEEEEETTPPPPP-TTTTSPPP---SBPPPSSSPPP-SSS---EEE-TT-EEEE-SEEEET-EEE-TT-EEEEPSEEEEEESEEEEESSSEEEEEEEEEEEEEE--TTTHHHHTT---TTTSEEEEEE-SSS-EEEE---TTS-BTTTBSS--TTTTEEEEE-TTSTTTTTT-S-EEE--SS-EEEEEEEEESSSEEEEEE----S---TT-TT--SBEEEEEEBSEEEEEESSEEEEEE-GGGS---SS---B-

Radius of gyration: 19.32 Å; chains: 1; bounding box: 48×41×57 Å

Sequence (338 aa):
MAAAKINGGGGGGGIRIFPAAGVTAPGGYVQVNSDCGAVPYGANDACAKDPKGAFEVSGSNTTVDIPALYVQGACTYSGNNPPTIGTVDEQAGYAGDPLALIRPPVAGAPGTCPTGASGTAATPKACSFKNGDIVTLNPGTYYGGWSISGSAKITLSPGIYVIAGGGIAQTGGSLDSASGRVLIFGTDDPNFATACKSTNDNLKCQQDLDVSGTGSISLKGLSGTVPCPPYSTTGCPFGGMLLWQDGGASGAYQGRADIFVGGGGSTNLEGTIYTAGGDVSLSGSSSSTGCTPNGSGNLNCAAVQIIAWTFQIGGSAILNMPYDPNLFYHLALKGLVR

Foldseek 3Di:
DAQEEEEADQQQAEAAEAAFVPDPDDDWEAEFEDAKDDDDPPDFDFAEADPIKNHEYEDARYEAHTAEYHACMGHHYNYPDGYHYNGYHNNHDDDDALCPPPDDDDADAFWDQPDDDFADLVGFDEREFEAPAEDETEAHEGQQYYEADHAHEYEYEAAEYEDAAAEYHHAAHEYAPVPHAYEYEWAFSPSCQVVLLPDDPRRGFTAEHAPAHAEEYAHAHAAQQCAHPPPGHGGDPRHQHHYYYDCSGNCQAVQGHEYHAHHLYFYHYFGEHDGNRYEYEYEFNEEDDDDHPPDDPDTQEHCYDYAEQHYYYYYSYYHYHHYDCNRYDNRPDDGYRD